Protein AF-A0A6A4IAY3-F1 (afdb_monomer)

Organism: NCBI:txid1447944

Structure (mmCIF, N/CA/C/O backbone):
data_AF-A0A6A4IAY3-F1
#
_entry.id   AF-A0A6A4IAY3-F1
#
loop_
_atom_site.group_PDB
_atom_site.id
_atom_site.type_symbol
_atom_site.label_atom_id
_atom_site.label_alt_id
_atom_site.label_comp_id
_ato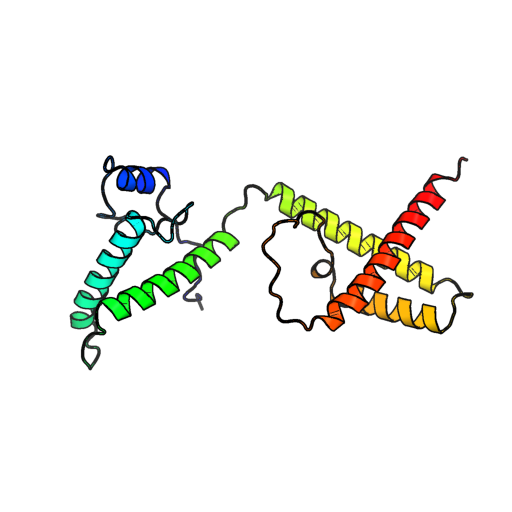m_site.label_asym_id
_atom_site.label_entity_id
_atom_site.label_seq_id
_atom_site.pdbx_PDB_ins_code
_atom_site.Cartn_x
_atom_site.Cartn_y
_atom_site.Cartn_z
_atom_site.occupancy
_atom_site.B_iso_or_equiv
_atom_site.auth_seq_id
_atom_site.auth_comp_id
_atom_site.auth_asym_id
_atom_site.auth_atom_id
_atom_site.pdbx_PDB_model_num
ATOM 1 N N . MET A 1 1 ? 1.701 -21.717 -3.486 1.00 31.17 1 MET A N 1
ATOM 2 C CA . MET A 1 1 ? 1.386 -20.863 -4.650 1.00 31.17 1 MET A CA 1
ATOM 3 C C . MET A 1 1 ? 1.881 -19.462 -4.350 1.00 31.17 1 MET A C 1
ATOM 5 O O . MET A 1 1 ? 1.270 -18.770 -3.547 1.00 31.17 1 MET A O 1
ATOM 9 N N . THR A 1 2 ? 3.022 -19.086 -4.917 1.00 35.78 2 THR A N 1
ATOM 10 C CA . THR A 1 2 ? 3.568 -17.725 -4.865 1.00 35.78 2 THR A CA 1
ATOM 11 C C . THR A 1 2 ? 2.609 -16.820 -5.629 1.00 35.78 2 THR A C 1
ATOM 13 O O . THR A 1 2 ? 2.339 -17.067 -6.805 1.00 35.78 2 THR A O 1
ATOM 16 N N . ARG A 1 3 ? 2.013 -15.823 -4.966 1.00 40.19 3 ARG A N 1
ATOM 17 C CA . ARG A 1 3 ? 1.210 -14.823 -5.679 1.00 40.19 3 ARG A CA 1
ATOM 18 C C . ARG A 1 3 ? 2.154 -14.101 -6.642 1.00 40.19 3 ARG A C 1
ATOM 20 O O . ARG A 1 3 ? 3.254 -13.739 -6.251 1.00 40.19 3 ARG A O 1
ATOM 27 N N . ILE A 1 4 ? 1.724 -13.868 -7.879 1.00 42.66 4 ILE A N 1
ATOM 28 C CA . ILE A 1 4 ? 2.486 -13.089 -8.879 1.00 42.66 4 ILE A CA 1
ATOM 29 C C . ILE A 1 4 ? 2.857 -11.687 -8.337 1.00 42.66 4 ILE A C 1
ATOM 31 O O . ILE A 1 4 ? 3.834 -11.091 -8.772 1.00 42.66 4 ILE A O 1
ATOM 35 N N . ASN A 1 5 ? 2.141 -11.224 -7.306 1.00 47.25 5 ASN A N 1
ATOM 36 C CA . ASN A 1 5 ? 2.351 -9.961 -6.599 1.00 47.25 5 ASN A CA 1
ATOM 37 C C . ASN A 1 5 ? 3.095 -10.105 -5.255 1.00 47.25 5 ASN A C 1
ATOM 39 O O . ASN A 1 5 ? 2.947 -9.252 -4.382 1.00 47.25 5 ASN A O 1
ATOM 43 N N . ASP A 1 6 ? 3.837 -11.191 -5.029 1.00 52.19 6 ASP A N 1
ATOM 44 C CA . ASP A 1 6 ? 4.597 -11.388 -3.791 1.00 52.19 6 ASP A CA 1
ATOM 45 C C . ASP A 1 6 ? 5.954 -10.665 -3.868 1.00 52.19 6 ASP A C 1
ATOM 47 O O . ASP A 1 6 ? 6.995 -11.238 -4.192 1.00 52.19 6 ASP A O 1
ATOM 51 N N . PHE A 1 7 ? 5.923 -9.352 -3.624 1.00 56.91 7 PHE A N 1
ATOM 52 C CA . PHE A 1 7 ? 7.085 -8.458 -3.708 1.00 56.91 7 PHE A CA 1
ATOM 53 C C . PHE A 1 7 ? 8.027 -8.532 -2.490 1.00 56.91 7 PHE A C 1
ATOM 55 O O . PHE A 1 7 ? 8.949 -7.725 -2.403 1.00 56.91 7 PHE A O 1
ATOM 62 N N . GLN A 1 8 ? 7.867 -9.503 -1.582 1.00 54.19 8 GLN A N 1
ATOM 63 C CA . GLN A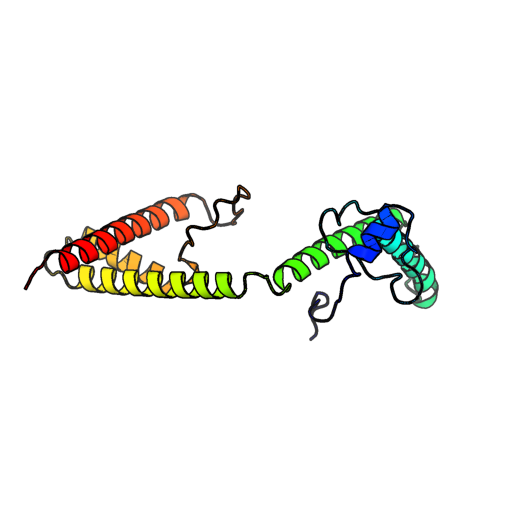 1 8 ? 8.664 -9.610 -0.344 1.00 54.19 8 GLN A CA 1
ATOM 64 C C . GLN A 1 8 ? 10.185 -9.689 -0.566 1.00 54.19 8 GLN A C 1
ATOM 66 O O . GLN A 1 8 ? 10.968 -9.341 0.314 1.00 54.19 8 GLN A O 1
ATOM 71 N N . LYS A 1 9 ? 10.625 -10.164 -1.738 1.00 62.75 9 LYS A N 1
ATOM 72 C CA . LYS A 1 9 ? 12.051 -10.277 -2.100 1.00 62.75 9 LYS A CA 1
ATOM 73 C C . LYS A 1 9 ? 12.521 -9.199 -3.074 1.00 62.75 9 LYS A C 1
ATOM 75 O O . LYS A 1 9 ? 13.689 -9.195 -3.455 1.00 62.75 9 LYS A O 1
ATOM 80 N N . TYR A 1 10 ? 11.624 -8.323 -3.519 1.00 69.81 10 TYR A N 1
ATOM 81 C CA . TYR A 1 10 ? 11.960 -7.301 -4.494 1.00 69.81 10 TYR A CA 1
ATOM 82 C C . TYR A 1 10 ? 12.652 -6.122 -3.806 1.00 69.81 10 TYR A C 1
ATOM 84 O O . TYR A 1 10 ? 12.056 -5.429 -2.979 1.00 69.81 10 TYR A O 1
ATOM 92 N N . VAL A 1 11 ? 13.911 -5.882 -4.172 1.00 75.94 11 VAL A N 1
ATOM 93 C CA . VAL A 1 11 ? 14.698 -4.745 -3.688 1.00 75.94 11 VAL A CA 1
ATOM 94 C C . VAL A 1 11 ? 14.712 -3.675 -4.785 1.00 75.94 11 VAL A C 1
ATOM 96 O O . VAL A 1 11 ? 15.259 -3.927 -5.859 1.00 75.94 11 VAL A O 1
ATOM 99 N N . PRO A 1 12 ? 14.091 -2.501 -4.562 1.00 83.31 12 PRO A N 1
ATOM 100 C CA . PRO A 1 12 ? 14.165 -1.390 -5.504 1.00 83.31 12 PRO A CA 1
ATOM 101 C C . PRO A 1 12 ? 15.589 -0.840 -5.578 1.00 83.31 12 PRO A C 1
ATOM 103 O O . PRO A 1 12 ? 16.363 -0.988 -4.631 1.00 83.31 12 PRO A O 1
ATOM 106 N N . VAL A 1 13 ? 15.901 -0.126 -6.659 1.00 86.44 13 VAL A N 1
ATOM 107 C CA . VAL A 1 13 ? 17.196 0.554 -6.772 1.00 86.44 13 VAL A CA 1
ATOM 108 C C . VAL A 1 13 ? 17.353 1.625 -5.684 1.00 86.44 13 VAL A C 1
ATOM 110 O O . VAL A 1 13 ? 16.378 2.255 -5.253 1.00 86.44 13 VAL A O 1
ATOM 113 N N . ASP A 1 14 ? 18.596 1.853 -5.262 1.00 84.5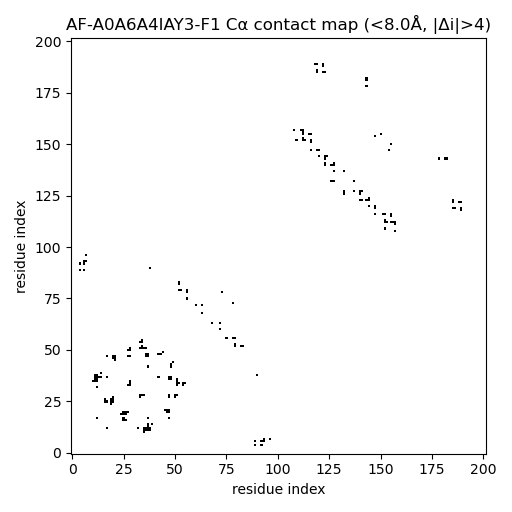6 14 ASP A N 1
ATOM 114 C CA . ASP A 1 14 ? 18.929 2.888 -4.290 1.00 84.56 14 ASP A CA 1
ATOM 115 C C . ASP A 1 14 ? 18.519 4.287 -4.787 1.00 84.56 14 ASP A C 1
ATOM 117 O O . ASP A 1 14 ? 18.667 4.643 -5.961 1.00 84.56 14 ASP A O 1
ATOM 121 N N . SER A 1 15 ? 18.002 5.105 -3.867 1.00 85.06 15 SER A N 1
ATOM 122 C CA . SER A 1 15 ? 17.516 6.449 -4.191 1.00 85.06 15 SER A CA 1
ATOM 123 C C . SER A 1 15 ? 18.631 7.392 -4.639 1.00 85.06 15 SER A C 1
ATOM 125 O O . SER A 1 15 ? 18.381 8.261 -5.471 1.00 85.06 15 SER A O 1
ATOM 127 N N . ALA A 1 16 ? 19.853 7.226 -4.131 1.00 85.06 16 ALA A N 1
ATOM 128 C CA . ALA A 1 16 ? 21.011 8.005 -4.548 1.00 85.06 16 ALA A CA 1
ATOM 129 C C . ALA A 1 16 ? 21.394 7.706 -6.002 1.00 85.06 16 ALA A C 1
ATOM 131 O O . ALA A 1 16 ? 21.704 8.633 -6.745 1.00 85.06 16 ALA A O 1
ATOM 132 N N . ILE A 1 17 ? 21.301 6.441 -6.427 1.00 85.31 17 ILE A N 1
ATOM 133 C CA . ILE A 1 17 ? 21.589 6.029 -7.809 1.00 85.31 17 ILE A CA 1
ATOM 134 C C . ILE A 1 17 ? 20.545 6.621 -8.758 1.00 85.31 17 ILE A C 1
ATOM 136 O O . ILE A 1 17 ? 20.900 7.303 -9.719 1.00 85.31 17 ILE A O 1
ATOM 140 N N . ALA A 1 18 ? 19.257 6.434 -8.448 1.00 86.88 18 ALA A N 1
ATOM 141 C CA . ALA A 1 18 ? 18.176 6.981 -9.265 1.00 86.88 18 ALA A CA 1
ATOM 142 C C . ALA A 1 18 ? 18.258 8.514 -9.374 1.00 86.88 18 ALA A C 1
ATOM 144 O O . ALA A 1 18 ? 18.054 9.069 -10.453 1.00 86.88 18 ALA A O 1
ATOM 145 N N . ARG A 1 19 ? 18.610 9.206 -8.279 1.00 86.75 19 ARG A N 1
ATOM 146 C CA . ARG A 1 19 ? 18.778 10.666 -8.276 1.00 86.75 19 ARG A CA 1
ATOM 147 C C . ARG A 1 19 ? 20.012 11.117 -9.056 1.00 86.75 19 ARG A C 1
ATOM 149 O O . ARG A 1 19 ? 19.935 12.102 -9.782 1.00 86.75 19 ARG A O 1
ATOM 156 N N . ALA A 1 20 ? 21.130 10.401 -8.947 1.00 87.00 20 ALA A N 1
ATOM 157 C CA . ALA A 1 20 ? 22.332 10.702 -9.718 1.00 87.00 20 ALA A CA 1
ATOM 158 C C . ALA A 1 20 ? 22.068 10.602 -11.228 1.00 87.00 20 ALA A C 1
ATOM 160 O O . ALA A 1 20 ? 22.529 11.457 -11.981 1.00 87.00 20 ALA A O 1
ATOM 161 N N . TYR A 1 21 ? 21.286 9.611 -11.664 1.00 90.88 21 TYR A N 1
ATOM 162 C CA . TYR A 1 21 ? 20.859 9.502 -13.059 1.00 90.88 21 TYR A CA 1
ATOM 163 C C . TYR A 1 21 ? 19.922 10.643 -13.483 1.00 90.88 21 TYR A C 1
ATOM 165 O O . TYR A 1 21 ? 20.102 11.225 -14.552 1.00 90.88 21 TYR A O 1
ATOM 173 N N . GLU A 1 22 ? 18.963 11.016 -12.630 1.00 88.69 22 GLU A N 1
ATOM 174 C CA . GLU A 1 22 ? 18.067 12.155 -12.875 1.00 88.69 22 GLU A CA 1
ATOM 175 C C . GLU A 1 22 ? 18.858 13.458 -13.109 1.00 88.69 22 GLU A C 1
ATOM 177 O O . GLU A 1 22 ? 18.552 14.216 -14.029 1.00 88.69 22 GLU A O 1
ATOM 182 N N . GLU A 1 23 ? 19.929 13.663 -12.331 1.00 88.81 23 GLU A N 1
ATOM 183 C CA . GLU A 1 23 ? 20.860 14.795 -12.422 1.00 88.81 23 GLU A CA 1
ATOM 184 C C . GLU A 1 23 ? 21.935 14.651 -13.526 1.00 88.81 23 GLU A C 1
ATOM 186 O O . GLU A 1 23 ? 22.812 15.508 -13.616 1.00 88.81 23 GLU A O 1
ATOM 191 N N . PHE A 1 24 ? 21.893 13.602 -14.362 1.00 87.38 24 PHE A N 1
ATOM 192 C CA . PHE A 1 24 ? 22.904 13.277 -15.391 1.00 87.38 24 PHE A CA 1
ATOM 193 C C . PHE A 1 24 ? 24.333 13.045 -14.858 1.00 87.38 24 PHE A C 1
ATOM 195 O O . PHE A 1 24 ? 25.312 13.176 -15.589 1.00 87.38 24 PHE A O 1
ATOM 202 N N . LYS A 1 25 ? 24.473 12.703 -13.577 1.00 84.94 25 LYS A N 1
ATOM 203 C CA . LYS A 1 25 ? 25.763 12.489 -12.896 1.00 84.94 25 LYS A CA 1
ATOM 204 C C . LYS A 1 25 ? 26.079 11.019 -12.632 1.00 84.94 25 LYS A C 1
ATOM 206 O O . LYS A 1 25 ? 27.171 10.709 -12.167 1.00 84.94 25 LYS A O 1
ATOM 211 N N . GLY A 1 26 ? 25.119 10.128 -12.866 1.00 81.88 26 GLY A N 1
ATOM 212 C CA . GLY A 1 26 ? 25.234 8.697 -12.603 1.00 81.88 26 GLY A CA 1
ATOM 213 C C . GLY A 1 26 ? 24.905 7.843 -13.827 1.00 81.88 26 GLY A C 1
ATOM 214 O O . GLY A 1 26 ? 24.295 8.342 -14.776 1.00 81.88 26 GLY A O 1
ATOM 215 N N . PRO A 1 27 ? 25.296 6.558 -13.805 1.00 84.19 27 PRO A N 1
ATOM 216 C CA . PRO A 1 27 ? 24.961 5.613 -14.863 1.00 84.19 27 PRO A CA 1
ATOM 217 C C . PRO A 1 27 ? 23.448 5.367 -14.923 1.00 84.19 27 PRO A C 1
ATOM 219 O O . PRO A 1 27 ? 22.745 5.511 -13.921 1.00 84.19 27 PRO A O 1
ATOM 222 N N . GLY A 1 28 ? 22.956 4.998 -16.105 1.00 87.75 28 GLY A N 1
ATOM 223 C CA . GLY A 1 28 ? 21.565 4.602 -16.303 1.00 87.75 28 GLY A CA 1
ATOM 224 C C . GLY A 1 28 ? 21.256 3.192 -15.796 1.00 87.75 28 GLY A C 1
ATOM 225 O O . GLY A 1 28 ? 22.137 2.496 -15.280 1.00 87.75 28 GLY A O 1
ATOM 226 N N . PRO A 1 29 ? 19.998 2.748 -15.934 1.00 87.25 29 PRO A N 1
ATOM 227 C CA . PRO A 1 29 ? 19.605 1.384 -15.611 1.00 87.25 29 PRO A CA 1
ATOM 228 C C . PRO A 1 29 ? 20.222 0.397 -16.611 1.00 87.25 29 PRO A C 1
ATOM 230 O O . PRO A 1 29 ? 19.616 0.032 -17.616 1.00 87.25 29 PRO A O 1
ATOM 233 N N . GLU A 1 30 ? 21.423 -0.081 -16.290 1.00 86.38 30 GLU A N 1
ATOM 234 C CA . GLU A 1 30 ? 22.205 -1.021 -17.097 1.00 86.38 30 GLU A CA 1
ATOM 235 C C . GLU A 1 30 ? 22.627 -2.266 -16.291 1.00 86.38 30 GLU A C 1
ATOM 237 O O . GLU A 1 30 ? 22.489 -2.337 -15.066 1.00 86.38 30 GLU A O 1
ATOM 242 N N . GLY A 1 31 ? 23.121 -3.300 -16.982 1.00 86.12 31 GLY A N 1
ATOM 243 C CA . GLY A 1 31 ? 23.678 -4.501 -16.350 1.00 86.12 31 GLY A CA 1
ATOM 244 C C . GLY A 1 31 ? 22.696 -5.223 -15.418 1.00 86.12 31 GLY A C 1
ATOM 245 O O . GLY A 1 31 ? 21.617 -5.634 -15.839 1.00 86.12 31 GLY A O 1
ATOM 246 N N . ALA A 1 32 ? 23.075 -5.401 -14.149 1.00 81.69 32 ALA A N 1
ATOM 247 C CA . ALA A 1 32 ? 22.268 -6.107 -13.146 1.00 81.69 32 ALA A CA 1
ATOM 248 C C . ALA A 1 32 ? 21.067 -5.292 -12.621 1.00 81.69 32 ALA A C 1
ATOM 250 O O . ALA A 1 32 ? 20.119 -5.869 -12.086 1.00 81.69 32 ALA A O 1
ATOM 251 N N . ILE A 1 33 ? 21.089 -3.964 -12.783 1.00 84.44 33 ILE A N 1
ATOM 252 C CA . ILE A 1 33 ? 20.052 -3.047 -12.278 1.00 84.44 33 ILE A CA 1
ATOM 253 C C . ILE A 1 33 ? 19.103 -2.555 -13.379 1.00 84.44 33 ILE A C 1
ATOM 255 O O . ILE A 1 33 ? 18.177 -1.798 -13.102 1.00 84.44 33 ILE A O 1
ATOM 259 N N . LYS A 1 34 ? 19.279 -3.032 -14.618 1.00 84.75 34 LYS A N 1
ATOM 260 C CA . LYS A 1 34 ? 18.528 -2.588 -15.806 1.00 84.75 34 LYS A CA 1
ATOM 261 C C . LYS A 1 34 ? 17.006 -2.717 -15.730 1.00 84.75 34 LYS A C 1
ATOM 263 O O . LYS A 1 34 ? 16.297 -1.994 -16.424 1.00 84.75 34 LYS A O 1
ATOM 268 N N . HIS A 1 35 ? 16.512 -3.641 -14.906 1.00 83.81 35 HIS A N 1
ATOM 269 C CA . HIS A 1 35 ? 15.083 -3.892 -14.694 1.00 83.81 35 HIS A CA 1
ATOM 270 C C . HIS A 1 35 ? 14.629 -3.543 -13.268 1.00 83.81 35 HIS A C 1
ATOM 272 O O . HIS A 1 35 ? 13.526 -3.901 -12.862 1.00 83.81 35 HIS A O 1
ATOM 278 N N . GLN A 1 36 ? 15.487 -2.887 -12.478 1.00 87.56 36 GLN A N 1
ATOM 279 C CA . GLN A 1 36 ? 15.166 -2.502 -11.109 1.00 87.56 36 GLN A CA 1
ATOM 280 C C . GLN A 1 36 ? 14.530 -1.116 -11.091 1.00 87.56 36 GLN A C 1
ATOM 282 O O . GLN A 1 36 ? 15.166 -0.103 -11.369 1.00 87.56 36 GLN A O 1
ATOM 287 N N . PHE A 1 37 ? 13.261 -1.068 -10.719 1.00 87.88 37 PHE A N 1
ATOM 288 C CA . PHE A 1 37 ? 12.518 0.161 -10.493 1.00 87.88 37 PHE A CA 1
ATOM 289 C C . PHE A 1 37 ? 12.960 0.913 -9.239 1.00 87.88 37 PHE A C 1
ATOM 291 O O . PHE A 1 37 ? 13.334 0.330 -8.219 1.00 87.88 37 PHE A O 1
ATOM 298 N N . PHE A 1 38 ? 12.820 2.230 -9.314 1.00 88.19 38 PHE A N 1
ATOM 299 C CA . PHE A 1 38 ? 12.925 3.172 -8.214 1.00 88.19 38 PHE A CA 1
ATOM 300 C C . PHE A 1 38 ? 11.544 3.414 -7.599 1.00 88.19 38 PHE A C 1
ATOM 302 O O . PHE A 1 38 ? 10.600 3.736 -8.314 1.00 88.19 38 PHE A O 1
ATOM 309 N N . PHE A 1 39 ? 11.421 3.319 -6.273 1.00 86.44 39 PHE A N 1
ATOM 310 C CA . PHE A 1 39 ? 10.148 3.511 -5.554 1.00 86.44 39 PHE A CA 1
ATOM 311 C C . PHE A 1 39 ? 10.149 4.680 -4.555 1.00 86.44 39 PHE A C 1
ATOM 313 O O . PHE A 1 39 ? 9.235 4.806 -3.733 1.00 86.44 39 PHE A O 1
ATOM 320 N N . GLY A 1 40 ? 11.159 5.552 -4.610 1.00 82.44 40 GLY A N 1
ATOM 321 C CA . GLY A 1 40 ? 11.233 6.747 -3.768 1.00 82.44 40 GLY A CA 1
ATOM 322 C C . GLY A 1 40 ? 10.247 7.853 -4.170 1.00 82.44 40 GLY A C 1
ATOM 323 O O . GLY A 1 40 ? 9.281 7.645 -4.907 1.00 82.44 40 GLY A O 1
ATOM 324 N N . GLN A 1 41 ? 10.464 9.059 -3.647 1.00 79.00 41 GLN A N 1
ATOM 325 C CA . GLN A 1 41 ? 9.615 10.208 -3.962 1.00 79.00 41 GLN A CA 1
ATOM 326 C C . GLN A 1 41 ? 9.733 10.576 -5.449 1.00 79.00 41 GLN A C 1
ATOM 328 O O . GLN A 1 41 ? 10.827 10.582 -6.003 1.00 79.00 41 GLN A O 1
ATOM 333 N N . GLY A 1 42 ? 8.600 10.860 -6.100 1.00 83.06 42 GLY A N 1
ATOM 334 C CA . GLY A 1 42 ? 8.568 11.195 -7.529 1.00 83.06 42 GLY A CA 1
ATOM 335 C C . GLY A 1 42 ? 8.722 10.001 -8.480 1.00 83.06 42 GLY A C 1
ATOM 336 O O . GLY A 1 42 ? 8.894 10.206 -9.679 1.00 83.06 42 GLY A O 1
ATOM 337 N N . TRP A 1 43 ? 8.630 8.761 -7.982 1.00 85.06 43 TRP A N 1
ATOM 338 C CA . TRP A 1 43 ? 8.850 7.547 -8.778 1.00 85.06 43 TRP A CA 1
ATOM 339 C C . TRP A 1 43 ? 8.023 7.464 -10.069 1.00 85.06 43 TRP A C 1
ATOM 341 O O . TRP A 1 43 ? 8.513 6.952 -11.071 1.00 85.06 43 TRP A O 1
ATOM 351 N N . SER A 1 44 ? 6.785 7.961 -10.079 1.00 81.12 44 SER A N 1
ATOM 352 C CA . SER A 1 44 ? 5.892 7.843 -11.239 1.00 81.12 44 SER A CA 1
ATOM 353 C C . SER A 1 44 ? 6.388 8.620 -12.460 1.00 81.12 44 SER A C 1
ATOM 355 O O . SER A 1 44 ? 6.073 8.257 -13.590 1.00 81.12 44 SER A O 1
ATOM 357 N N . ASN A 1 45 ? 7.179 9.670 -12.236 1.00 83.94 45 ASN A N 1
ATOM 358 C CA . ASN A 1 45 ? 7.689 10.555 -13.278 1.00 83.94 45 ASN A CA 1
ATOM 359 C C . ASN A 1 45 ? 9.215 10.537 -13.397 1.00 83.94 45 ASN A C 1
ATOM 361 O O . ASN A 1 45 ? 9.745 11.312 -14.191 1.00 83.94 45 ASN A O 1
ATOM 365 N N . SER A 1 46 ? 9.914 9.673 -12.653 1.00 88.50 46 SER A N 1
ATOM 366 C CA . SER A 1 46 ? 11.375 9.635 -12.700 1.00 88.50 46 SER A CA 1
ATOM 367 C C . SER A 1 46 ? 11.873 9.185 -14.071 1.00 88.50 46 SER A C 1
ATOM 369 O O . SER A 1 46 ? 11.306 8.282 -14.700 1.00 88.50 46 SER A O 1
ATOM 371 N N . ARG A 1 47 ? 12.969 9.789 -14.533 1.00 89.94 47 ARG A N 1
ATOM 372 C CA . ARG A 1 47 ? 13.640 9.369 -15.768 1.00 89.94 47 ARG A CA 1
ATOM 373 C C . ARG A 1 47 ? 14.154 7.944 -15.648 1.00 89.94 47 ARG A C 1
ATOM 375 O O . ARG A 1 47 ? 14.025 7.186 -16.601 1.00 89.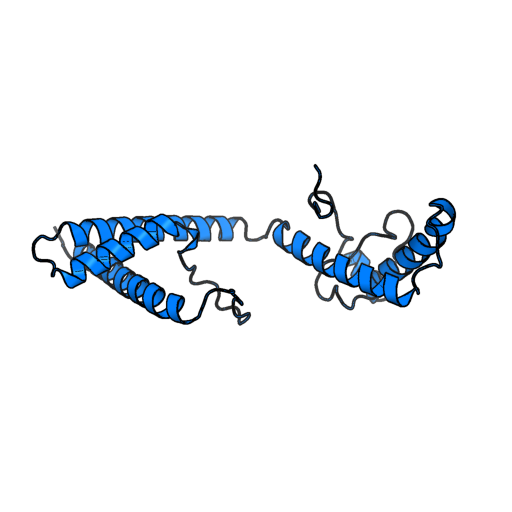94 47 ARG A O 1
ATOM 382 N N . TRP A 1 48 ? 14.614 7.556 -14.456 1.00 91.94 48 TRP A N 1
ATOM 383 C CA . TRP A 1 48 ? 15.014 6.180 -14.159 1.00 91.94 48 TRP A CA 1
ATOM 384 C C . TRP A 1 48 ? 13.921 5.165 -14.517 1.00 91.94 48 TRP A C 1
ATOM 386 O O . TRP A 1 48 ? 14.157 4.238 -15.284 1.00 91.94 48 TRP A O 1
ATOM 396 N N . ASN A 1 49 ? 12.700 5.348 -14.004 1.00 89.69 49 ASN A N 1
ATOM 397 C CA . ASN A 1 49 ? 11.628 4.377 -14.225 1.00 89.69 49 ASN A CA 1
ATOM 398 C C . ASN A 1 49 ? 11.135 4.373 -15.668 1.00 89.69 49 ASN A C 1
ATOM 400 O O . ASN A 1 49 ? 10.744 3.321 -16.164 1.00 89.69 49 ASN A O 1
ATOM 404 N N . ARG A 1 50 ? 11.164 5.520 -16.352 1.00 89.94 50 ARG A N 1
ATOM 405 C CA . ARG A 1 50 ? 10.843 5.583 -17.784 1.00 89.94 50 ARG A CA 1
ATOM 406 C C . ARG A 1 50 ? 11.813 4.739 -18.605 1.00 89.94 50 ARG A C 1
ATOM 408 O O . ARG A 1 50 ? 11.367 3.984 -19.463 1.00 89.94 50 ARG A O 1
ATOM 415 N N . GLU A 1 51 ? 13.099 4.820 -18.287 1.00 90.94 51 GLU A N 1
ATOM 416 C CA . GLU A 1 51 ? 14.133 4.044 -18.965 1.00 90.94 51 GLU A CA 1
ATOM 417 C C . GLU A 1 51 ? 14.021 2.544 -18.646 1.00 90.94 51 GLU A C 1
ATOM 419 O O . GLU A 1 51 ? 14.049 1.713 -19.549 1.00 90.94 51 GLU A O 1
ATOM 424 N N . VAL A 1 52 ? 13.756 2.181 -17.385 1.00 89.06 52 VAL A N 1
ATOM 425 C CA . VAL A 1 52 ? 13.481 0.782 -17.002 1.00 89.06 52 VAL A CA 1
ATOM 426 C C . VAL A 1 52 ? 12.268 0.216 -17.754 1.00 89.06 52 VAL A C 1
ATOM 428 O O . VAL A 1 52 ? 12.309 -0.923 -18.219 1.00 89.06 52 VAL A O 1
ATOM 431 N N . VAL A 1 53 ? 11.190 0.995 -17.908 1.00 87.44 53 VAL A N 1
ATOM 432 C CA . VAL A 1 53 ? 10.026 0.575 -18.706 1.00 87.44 53 VAL A CA 1
ATOM 433 C C . VAL A 1 53 ? 10.411 0.384 -20.173 1.00 87.44 53 VAL A C 1
ATOM 435 O O . VAL A 1 53 ? 9.991 -0.605 -20.767 1.00 87.44 53 VAL A O 1
ATOM 438 N N . SER A 1 54 ? 11.224 1.276 -20.746 1.00 89.00 54 SER A N 1
ATOM 439 C CA . SER A 1 54 ? 11.728 1.140 -22.120 1.00 89.00 54 SER A CA 1
ATOM 440 C C . SER A 1 54 ? 12.498 -0.172 -22.310 1.00 89.00 54 SER A C 1
ATOM 442 O O . SER A 1 54 ? 12.178 -0.957 -23.203 1.00 89.00 54 SER A O 1
ATOM 444 N N . ASN A 1 55 ? 13.425 -0.478 -21.396 1.00 88.62 55 ASN A N 1
ATOM 445 C CA . ASN A 1 55 ? 14.193 -1.726 -21.403 1.00 88.62 55 ASN A CA 1
ATOM 446 C C . ASN A 1 55 ? 13.293 -2.970 -21.361 1.00 88.62 55 ASN A C 1
ATOM 448 O O . ASN A 1 55 ? 13.526 -3.938 -22.086 1.00 88.62 55 ASN A O 1
ATOM 452 N N . LEU A 1 56 ? 12.248 -2.944 -20.527 1.00 86.56 56 LEU A N 1
ATOM 453 C CA . LEU A 1 56 ? 11.294 -4.047 -20.411 1.00 86.56 56 LEU A CA 1
ATOM 454 C C . LEU A 1 56 ? 10.423 -4.203 -21.659 1.00 86.56 56 LEU A C 1
ATOM 456 O O . LEU A 1 56 ? 10.146 -5.332 -22.051 1.00 86.56 56 LEU A O 1
ATOM 460 N N . VAL A 1 57 ? 10.010 -3.107 -22.302 1.00 85.75 57 VAL A N 1
ATOM 461 C CA . VAL A 1 57 ? 9.276 -3.167 -23.577 1.00 85.75 57 VAL A CA 1
ATOM 462 C C . VAL A 1 57 ? 10.126 -3.863 -24.638 1.00 85.75 57 VAL A C 1
ATOM 464 O O . VAL A 1 57 ? 9.644 -4.806 -25.264 1.00 85.75 57 VAL A O 1
ATOM 467 N N . THR A 1 58 ? 11.392 -3.463 -24.789 1.00 86.62 58 THR A N 1
ATOM 468 C CA . THR A 1 58 ? 12.334 -4.112 -25.714 1.00 86.62 58 THR A CA 1
ATOM 469 C C . THR A 1 58 ? 12.469 -5.599 -25.400 1.00 86.62 58 THR A C 1
ATOM 471 O O . THR A 1 58 ? 12.310 -6.435 -26.284 1.00 86.62 58 THR A O 1
ATOM 474 N N . GLN A 1 59 ? 12.644 -5.951 -24.122 1.00 84.75 59 GLN A N 1
ATOM 475 C CA . GLN A 1 59 ? 12.743 -7.349 -23.711 1.00 84.75 59 GLN A CA 1
ATOM 476 C C . GLN A 1 59 ? 11.478 -8.158 -24.040 1.00 84.75 59 GLN A C 1
ATOM 478 O O . GLN A 1 59 ? 11.594 -9.299 -24.479 1.00 84.75 59 GLN A O 1
ATOM 483 N N . VAL A 1 60 ? 10.281 -7.606 -23.821 1.00 82.88 60 VAL A N 1
ATOM 484 C CA . VAL A 1 60 ? 9.012 -8.288 -24.133 1.00 82.88 60 VAL A CA 1
ATOM 485 C C . VAL A 1 60 ? 8.895 -8.557 -25.633 1.00 82.88 60 VAL A C 1
ATOM 487 O O . VAL A 1 60 ? 8.513 -9.662 -26.022 1.00 82.88 60 VAL A O 1
ATOM 490 N N . ILE A 1 61 ? 9.262 -7.578 -26.464 1.00 82.00 61 ILE A N 1
ATOM 491 C CA . ILE A 1 61 ? 9.261 -7.711 -27.925 1.00 82.00 61 ILE A CA 1
ATOM 492 C C . ILE A 1 61 ? 10.257 -8.798 -28.359 1.00 82.00 61 ILE A C 1
ATOM 494 O O . ILE A 1 61 ? 9.877 -9.726 -29.074 1.00 82.00 61 ILE A O 1
ATOM 498 N N . ASP A 1 62 ? 11.495 -8.752 -27.861 1.00 82.56 62 ASP A N 1
ATOM 499 C CA . ASP A 1 62 ? 12.542 -9.728 -28.195 1.00 82.56 62 ASP A CA 1
ATOM 500 C C . ASP A 1 62 ? 12.167 -11.154 -27.755 1.00 82.56 62 ASP A C 1
ATOM 502 O O . ASP A 1 62 ? 12.411 -12.144 -28.452 1.00 82.56 62 ASP A O 1
ATOM 506 N N . GLN A 1 63 ? 11.536 -11.282 -26.586 1.00 79.38 63 GLN A N 1
ATOM 507 C CA . GLN A 1 63 ? 11.133 -12.570 -26.030 1.00 79.38 63 GLN A CA 1
ATOM 508 C C . GLN A 1 63 ? 9.917 -13.175 -26.731 1.00 79.38 63 GLN A C 1
ATOM 510 O O . GLN A 1 63 ? 9.796 -14.402 -26.761 1.00 79.38 63 GLN A O 1
ATOM 515 N N . GLN A 1 64 ? 9.039 -12.375 -27.339 1.00 70.94 64 GLN A N 1
ATOM 516 C CA . GLN A 1 64 ? 7.889 -12.903 -28.076 1.00 70.94 64 GLN A CA 1
ATOM 517 C C . GLN A 1 64 ? 8.321 -13.865 -29.192 1.00 70.94 64 GLN A C 1
ATOM 519 O O . GLN A 1 64 ? 7.722 -14.933 -29.347 1.00 70.94 64 GLN A O 1
ATOM 524 N N . ALA A 1 65 ? 9.403 -13.535 -29.907 1.00 67.25 65 ALA A N 1
ATOM 525 C CA . ALA A 1 65 ? 9.976 -14.397 -30.941 1.00 67.25 65 ALA A CA 1
ATOM 526 C C . ALA A 1 65 ? 10.416 -15.766 -30.386 1.00 67.25 65 ALA A C 1
ATOM 528 O O . ALA A 1 65 ? 10.374 -16.777 -31.086 1.00 67.25 65 ALA A O 1
ATOM 529 N N . THR A 1 66 ? 10.788 -15.812 -29.104 1.00 71.19 66 THR A N 1
ATOM 530 C CA . THR A 1 66 ? 11.233 -17.028 -28.413 1.00 71.19 66 THR A CA 1
ATOM 531 C C . THR A 1 66 ? 10.057 -17.865 -27.899 1.00 71.19 66 THR A C 1
ATOM 533 O O . THR A 1 66 ? 10.095 -19.093 -27.973 1.00 71.19 66 THR A O 1
ATOM 536 N N . PHE A 1 67 ? 8.987 -17.230 -27.409 1.00 64.81 67 PHE A N 1
ATOM 537 C CA . PHE A 1 67 ? 7.864 -17.920 -26.757 1.00 64.81 67 PHE A CA 1
ATOM 538 C C . PHE A 1 67 ? 6.794 -18.477 -27.712 1.00 64.81 67 PHE A C 1
ATOM 540 O O . PHE A 1 67 ? 5.821 -19.062 -27.241 1.00 64.81 67 PHE A O 1
ATOM 547 N N . ARG A 1 68 ? 6.973 -18.349 -29.039 1.00 64.06 68 ARG A N 1
ATOM 548 C CA . ARG A 1 68 ? 6.042 -18.852 -30.076 1.00 64.06 68 ARG A CA 1
ATOM 549 C C . ARG A 1 68 ? 4.574 -18.503 -29.791 1.00 64.06 68 ARG A C 1
ATOM 551 O O . ARG A 1 68 ? 3.683 -19.319 -30.021 1.00 64.06 68 ARG A O 1
ATOM 558 N N . ILE A 1 69 ? 4.320 -17.305 -29.268 1.00 66.56 69 ILE A N 1
ATOM 559 C CA . ILE A 1 69 ? 2.956 -16.842 -29.006 1.00 66.56 69 ILE A CA 1
ATOM 560 C C . ILE A 1 69 ? 2.314 -16.533 -30.367 1.00 66.56 69 ILE A C 1
ATOM 562 O O . ILE A 1 69 ? 2.847 -15.689 -31.088 1.00 66.56 69 ILE A O 1
ATOM 566 N N . PRO A 1 70 ? 1.224 -17.218 -30.756 1.00 65.75 70 PRO A N 1
ATOM 567 C CA . PRO A 1 70 ? 0.571 -16.966 -32.033 1.00 65.75 70 PRO A CA 1
ATOM 568 C C . PRO A 1 70 ? -0.099 -15.586 -32.037 1.00 65.75 70 PRO A C 1
ATOM 570 O O . PRO A 1 70 ? -0.811 -15.238 -31.096 1.00 65.75 70 PRO A O 1
ATOM 573 N N . GLY A 1 71 ? 0.101 -14.836 -33.122 1.00 72.44 71 GLY A N 1
ATOM 574 C CA . GLY A 1 71 ? -0.444 -13.490 -33.320 1.00 72.44 71 GLY A CA 1
ATOM 575 C C . GLY A 1 71 ? 0.621 -12.392 -33.310 1.00 72.44 71 GLY A C 1
ATOM 576 O O . GLY A 1 71 ? 1.775 -12.621 -32.944 1.00 72.44 71 GLY A O 1
ATOM 577 N N . ASP A 1 72 ? 0.219 -11.196 -33.734 1.00 74.88 72 ASP A N 1
ATOM 578 C CA . ASP A 1 72 ? 1.096 -10.025 -33.771 1.00 74.88 72 ASP A CA 1
ATOM 579 C C . ASP A 1 72 ? 1.499 -9.580 -32.358 1.00 74.88 72 ASP A C 1
ATOM 581 O O . ASP A 1 72 ? 0.769 -9.781 -31.382 1.00 74.88 72 ASP A O 1
ATOM 585 N N . CYS A 1 73 ? 2.679 -8.962 -32.237 1.00 73.94 73 CYS A N 1
ATOM 586 C CA . CYS A 1 73 ? 3.079 -8.308 -30.991 1.00 73.94 73 CYS A CA 1
ATOM 587 C C . CYS A 1 73 ? 2.058 -7.246 -30.598 1.00 73.94 73 CYS A C 1
ATOM 589 O O . CYS A 1 73 ? 1.563 -6.499 -31.446 1.00 73.94 73 CYS A O 1
ATOM 591 N N . LEU A 1 74 ? 1.809 -7.117 -29.296 1.00 80.94 74 LEU A N 1
ATOM 592 C CA . LEU A 1 74 ? 1.124 -5.938 -28.793 1.00 80.94 74 LEU A CA 1
ATOM 593 C C . LEU A 1 74 ? 1.930 -4.686 -29.181 1.00 80.94 74 LEU A C 1
ATOM 595 O O . LEU A 1 74 ? 3.158 -4.693 -29.072 1.00 80.94 74 LEU A O 1
ATOM 599 N N . PRO A 1 75 ? 1.271 -3.586 -29.584 1.00 85.88 75 PRO A N 1
ATOM 600 C CA . PRO A 1 75 ? 1.965 -2.330 -29.818 1.00 85.88 75 PRO A CA 1
ATOM 601 C C . PRO A 1 75 ? 2.769 -1.915 -28.580 1.00 85.88 75 PRO A C 1
ATOM 603 O O . PRO A 1 75 ? 2.298 -2.060 -27.448 1.00 85.88 75 PRO A O 1
ATOM 606 N N . SER A 1 76 ? 3.958 -1.351 -28.787 1.00 83.00 76 SER A N 1
ATOM 607 C CA . SER A 1 76 ? 4.870 -0.953 -27.704 1.00 83.00 76 SER A CA 1
ATOM 608 C C . SER A 1 76 ? 4.206 -0.047 -26.660 1.00 83.00 76 SER A C 1
ATOM 610 O O . SER A 1 76 ? 4.439 -0.208 -25.462 1.00 83.00 76 SER A O 1
ATOM 612 N N . GLU A 1 77 ? 3.312 0.850 -27.084 1.00 85.25 77 GLU A N 1
ATOM 613 C CA . GLU A 1 77 ? 2.575 1.730 -26.172 1.00 85.25 77 GLU A CA 1
ATOM 614 C C . GLU A 1 77 ? 1.579 0.961 -25.287 1.00 85.25 77 GLU A C 1
ATOM 616 O O . GLU A 1 77 ? 1.413 1.290 -24.115 1.00 85.25 77 GLU A O 1
ATOM 621 N N . VAL A 1 78 ? 0.970 -0.115 -25.798 1.00 82.00 78 VAL A N 1
ATOM 622 C CA . VAL A 1 78 ? 0.080 -0.984 -25.009 1.00 82.00 78 VAL A CA 1
ATOM 623 C C . VAL A 1 78 ? 0.885 -1.735 -23.951 1.00 82.00 78 VAL A C 1
ATOM 625 O O . VAL A 1 78 ? 0.511 -1.732 -22.779 1.00 82.00 78 VAL A O 1
ATOM 628 N N . ILE A 1 79 ? 2.031 -2.307 -24.336 1.00 81.75 79 ILE A N 1
ATOM 629 C CA . ILE A 1 79 ? 2.945 -2.996 -23.408 1.00 81.75 79 ILE A CA 1
ATOM 630 C C . ILE A 1 79 ? 3.383 -2.036 -22.296 1.00 81.75 79 ILE A C 1
ATOM 632 O O . ILE A 1 79 ? 3.330 -2.371 -21.113 1.00 81.75 79 ILE A O 1
ATOM 636 N N . LYS A 1 80 ? 3.758 -0.811 -22.665 1.00 83.19 80 LYS A N 1
ATOM 637 C CA . LYS A 1 80 ? 4.167 0.245 -21.738 1.00 83.19 80 LYS A CA 1
ATOM 638 C C . LYS A 1 80 ? 3.060 0.623 -20.753 1.00 83.19 80 LYS A C 1
ATOM 640 O O . LYS A 1 80 ? 3.344 0.737 -19.562 1.00 83.19 80 LYS A O 1
ATOM 645 N N . ILE A 1 81 ? 1.813 0.777 -21.205 1.00 82.19 81 ILE A N 1
ATOM 646 C CA . ILE A 1 81 ? 0.664 1.044 -20.321 1.00 82.19 81 ILE A CA 1
ATOM 647 C C . ILE A 1 81 ? 0.469 -0.111 -19.332 1.00 82.19 81 ILE A C 1
ATOM 649 O O . ILE A 1 81 ? 0.331 0.127 -18.131 1.00 82.19 81 ILE A O 1
ATOM 653 N N . CYS A 1 82 ? 0.518 -1.359 -19.808 1.00 80.25 82 CYS A N 1
ATOM 654 C CA . CYS A 1 82 ? 0.411 -2.534 -18.946 1.00 80.25 82 CYS A CA 1
ATOM 655 C C . CYS A 1 82 ? 1.526 -2.562 -17.891 1.00 80.25 82 CYS A C 1
ATOM 657 O O . CYS A 1 82 ? 1.242 -2.746 -16.706 1.00 80.25 82 CYS A O 1
ATOM 659 N N . LEU A 1 83 ? 2.778 -2.324 -18.292 1.00 81.81 83 LEU A N 1
ATOM 660 C CA . LEU A 1 83 ? 3.923 -2.271 -17.381 1.00 81.81 83 LEU A CA 1
ATOM 661 C C . LEU A 1 83 ? 3.793 -1.140 -16.356 1.00 81.81 83 LEU A C 1
ATOM 663 O O . LEU A 1 83 ? 4.105 -1.341 -15.186 1.00 81.81 83 LEU A O 1
ATOM 667 N N . GLN A 1 84 ? 3.297 0.032 -16.758 1.00 82.00 84 GLN A N 1
ATOM 668 C CA . GLN A 1 84 ? 3.049 1.145 -15.840 1.00 82.00 84 GLN A CA 1
ATOM 669 C C . GLN A 1 84 ? 1.968 0.826 -14.804 1.00 82.00 84 GLN A C 1
ATOM 671 O O . GLN A 1 84 ? 2.091 1.243 -13.651 1.00 82.00 84 GLN A O 1
ATOM 676 N N . ASP A 1 85 ? 0.917 0.098 -15.181 1.00 80.31 85 ASP A N 1
ATOM 677 C CA . ASP A 1 85 ? -0.100 -0.337 -14.224 1.00 80.31 85 ASP A CA 1
ATOM 678 C C . ASP A 1 85 ? 0.471 -1.346 -13.219 1.00 80.31 85 ASP A C 1
ATOM 680 O O . ASP A 1 85 ? 0.345 -1.164 -12.007 1.00 80.31 85 ASP A O 1
ATOM 684 N N . HIS A 1 86 ? 1.224 -2.336 -13.704 1.00 76.25 86 HIS A N 1
ATOM 685 C CA . HIS A 1 86 ? 1.922 -3.294 -12.842 1.00 76.25 86 HIS A CA 1
ATOM 686 C C . HIS A 1 86 ? 2.917 -2.595 -11.914 1.00 76.25 86 HIS A C 1
ATOM 688 O O . HIS A 1 86 ? 3.033 -2.952 -10.744 1.00 76.25 86 HIS A O 1
ATOM 694 N N . LEU A 1 87 ? 3.587 -1.550 -12.399 1.00 81.31 87 LEU A N 1
ATOM 695 C CA . LEU A 1 87 ? 4.492 -0.740 -11.598 1.00 81.31 87 LEU A CA 1
ATOM 696 C C . LEU A 1 87 ? 3.766 -0.011 -10.459 1.00 81.31 87 LEU A C 1
ATOM 698 O O . LEU A 1 87 ? 4.273 0.027 -9.338 1.00 81.31 87 LEU A O 1
ATOM 702 N N . LYS A 1 88 ? 2.567 0.532 -10.712 1.00 81.38 88 LYS A N 1
ATOM 703 C CA . LYS A 1 88 ? 1.716 1.128 -9.665 1.00 81.38 88 LYS A CA 1
ATOM 704 C C . LYS A 1 88 ? 1.319 0.094 -8.620 1.00 81.38 88 LYS A C 1
ATOM 706 O O . LYS A 1 88 ? 1.410 0.378 -7.426 1.00 81.38 88 LYS A O 1
ATOM 711 N N . GLN A 1 89 ? 0.920 -1.099 -9.055 1.00 75.25 89 GLN A N 1
ATOM 712 C CA . GLN A 1 89 ? 0.573 -2.193 -8.148 1.00 75.25 89 GLN A CA 1
ATOM 713 C C . GLN A 1 89 ? 1.785 -2.627 -7.305 1.00 75.25 89 GLN A C 1
ATOM 715 O O . GLN A 1 89 ? 1.671 -2.773 -6.086 1.00 75.25 89 GLN A O 1
ATOM 720 N N . ALA A 1 90 ? 2.961 -2.751 -7.927 1.00 73.62 90 ALA A N 1
ATOM 721 C CA . ALA A 1 90 ? 4.217 -3.085 -7.262 1.00 73.62 90 ALA A CA 1
ATOM 722 C C . ALA A 1 90 ? 4.626 -2.024 -6.233 1.00 73.62 90 ALA A C 1
ATOM 724 O O . ALA A 1 90 ? 4.972 -2.361 -5.101 1.00 73.62 90 ALA A O 1
ATOM 725 N N . HIS A 1 91 ? 4.530 -0.738 -6.588 1.00 79.31 91 HIS A N 1
ATOM 726 C CA . HIS A 1 91 ? 4.817 0.368 -5.673 1.00 79.31 91 HIS A CA 1
ATOM 727 C C . HIS A 1 91 ? 3.881 0.357 -4.464 1.00 79.31 91 HIS A C 1
ATOM 729 O O . HIS A 1 91 ? 4.347 0.450 -3.327 1.00 79.31 91 HIS A O 1
ATOM 735 N N . ALA A 1 92 ? 2.576 0.183 -4.693 1.00 76.00 92 ALA A N 1
ATOM 736 C CA . ALA A 1 92 ? 1.588 0.092 -3.625 1.00 76.00 92 ALA A CA 1
ATOM 737 C C . ALA A 1 92 ? 1.883 -1.088 -2.685 1.00 76.00 92 ALA A C 1
ATOM 739 O O . ALA A 1 92 ? 1.876 -0.918 -1.465 1.00 76.00 92 ALA A O 1
ATOM 740 N N . SER A 1 93 ? 2.216 -2.259 -3.239 1.00 71.06 93 SER A N 1
ATOM 741 C CA . SER A 1 93 ? 2.613 -3.432 -2.454 1.00 71.06 93 SER A CA 1
ATOM 742 C C . SER A 1 93 ? 3.886 -3.174 -1.645 1.00 71.06 93 SER A C 1
ATOM 744 O O . SER A 1 93 ? 3.948 -3.487 -0.458 1.00 71.06 93 SER A O 1
ATOM 746 N N . TRP A 1 94 ? 4.892 -2.549 -2.254 1.00 72.69 94 TRP A N 1
ATOM 747 C CA . TRP A 1 94 ? 6.148 -2.226 -1.584 1.00 72.69 94 TRP A CA 1
ATOM 748 C C . TRP A 1 94 ? 5.978 -1.195 -0.461 1.00 72.69 94 TRP A C 1
ATOM 750 O O . TRP A 1 94 ? 6.606 -1.313 0.586 1.00 72.69 94 TRP A O 1
ATOM 760 N N . GLN A 1 95 ? 5.100 -0.201 -0.619 1.00 69.94 95 GLN A N 1
ATOM 761 C CA . GLN A 1 95 ? 4.780 0.759 0.448 1.00 69.94 95 GLN A CA 1
ATOM 762 C C . GLN A 1 95 ? 4.097 0.104 1.658 1.00 69.94 95 GLN A C 1
ATOM 764 O O . GLN A 1 95 ? 4.238 0.584 2.788 1.00 69.94 95 GLN A O 1
ATOM 769 N N . LEU A 1 96 ? 3.348 -0.980 1.438 1.00 64.88 96 LEU A N 1
ATOM 770 C CA . LEU A 1 96 ? 2.736 -1.753 2.518 1.00 64.88 96 LEU A CA 1
ATOM 771 C C . LEU A 1 96 ? 3.779 -2.568 3.294 1.00 64.88 96 LEU A C 1
ATOM 773 O O . LEU A 1 96 ? 3.689 -2.620 4.524 1.00 64.88 96 LEU A O 1
ATOM 777 N N . ASP A 1 97 ? 4.756 -3.139 2.584 1.00 59.81 97 ASP A N 1
ATOM 778 C CA . ASP A 1 97 ? 5.765 -4.062 3.126 1.00 59.81 97 ASP A CA 1
ATOM 779 C C . ASP A 1 97 ? 7.055 -3.378 3.607 1.00 59.81 97 ASP A C 1
ATOM 781 O O . ASP A 1 97 ? 7.826 -3.942 4.382 1.00 59.81 97 ASP A O 1
ATOM 785 N N . LYS A 1 98 ? 7.282 -2.119 3.212 1.00 55.78 98 LYS A N 1
ATOM 786 C CA . LYS A 1 98 ? 8.379 -1.299 3.727 1.00 55.78 98 LYS A CA 1
ATOM 787 C C . LYS A 1 98 ? 8.365 -1.363 5.261 1.00 55.78 98 LYS A C 1
ATOM 789 O O . LYS A 1 98 ? 7.329 -1.027 5.859 1.00 55.78 98 LYS A O 1
ATOM 794 N N . PRO A 1 99 ? 9.485 -1.719 5.925 1.00 46.31 99 PRO A N 1
ATOM 795 C CA . PRO A 1 99 ? 9.619 -1.550 7.361 1.00 46.31 99 PRO A CA 1
ATOM 796 C C . PRO A 1 99 ? 9.427 -0.064 7.630 1.00 46.31 99 PRO A C 1
ATOM 798 O O . PRO A 1 99 ? 10.310 0.756 7.377 1.00 46.31 99 PRO A O 1
ATOM 801 N N . ARG A 1 100 ? 8.214 0.329 8.027 1.00 43.44 100 ARG A N 1
ATOM 802 C CA . ARG A 1 100 ? 7.961 1.728 8.342 1.00 43.44 100 ARG A CA 1
ATOM 803 C C . ARG A 1 100 ? 8.929 2.058 9.469 1.00 43.44 100 ARG A C 1
ATOM 805 O O . ARG A 1 100 ? 8.937 1.362 10.481 1.00 43.44 100 ARG A O 1
ATOM 812 N N . VAL A 1 101 ? 9.679 3.147 9.326 1.00 45.16 101 VAL A N 1
ATOM 813 C CA . VAL A 1 101 ? 10.470 3.763 10.412 1.00 45.16 101 VAL A CA 1
ATOM 814 C C . VAL A 1 101 ? 9.600 3.973 11.673 1.00 45.16 101 VAL A C 1
ATOM 816 O O . VAL A 1 101 ? 10.074 3.990 12.802 1.00 45.16 101 VAL A O 1
ATOM 819 N N . HIS A 1 102 ? 8.282 3.970 11.486 1.00 43.16 102 HIS A N 1
ATOM 820 C CA . HIS A 1 102 ? 7.225 3.896 12.482 1.00 43.16 102 HIS A CA 1
ATOM 821 C C . HIS A 1 102 ? 6.916 2.486 13.024 1.00 43.16 102 HIS A C 1
ATOM 823 O O . HIS A 1 102 ? 5.777 2.244 13.404 1.00 43.16 102 HIS A O 1
ATOM 829 N N . ALA A 1 103 ? 7.834 1.518 13.073 1.00 46.12 103 ALA A N 1
ATOM 830 C CA . ALA A 1 103 ? 7.555 0.239 13.748 1.00 46.12 103 ALA A CA 1
ATOM 831 C C . ALA A 1 103 ? 7.203 0.477 15.232 1.00 46.12 103 ALA A C 1
ATOM 833 O O . ALA A 1 103 ? 6.233 -0.075 15.746 1.00 46.12 103 ALA A O 1
ATOM 834 N N . SER A 1 104 ? 7.907 1.420 15.868 1.00 46.53 104 SER A N 1
ATOM 835 C CA . SER A 1 104 ? 7.587 1.972 17.193 1.00 46.53 104 SER A CA 1
ATOM 836 C C . SER A 1 104 ? 6.189 2.602 17.242 1.00 46.53 104 SER A C 1
ATOM 838 O O . SER A 1 104 ? 5.429 2.352 18.174 1.00 46.53 104 SER A O 1
ATOM 840 N N . GLU A 1 105 ? 5.800 3.372 16.226 1.00 46.81 105 GLU A N 1
ATOM 841 C CA . GLU A 1 105 ? 4.508 4.062 16.213 1.00 46.81 105 GLU A CA 1
ATOM 842 C C . GLU A 1 105 ? 3.347 3.135 15.851 1.00 46.81 105 GLU A C 1
ATOM 844 O O . GLU A 1 105 ? 2.296 3.245 16.456 1.00 46.81 105 GLU A O 1
ATOM 849 N N . LYS A 1 106 ? 3.533 2.154 14.960 1.00 49.41 106 LYS A N 1
ATOM 850 C CA . LYS A 1 106 ? 2.580 1.065 14.697 1.00 49.41 106 LYS A CA 1
ATOM 851 C C . LYS A 1 106 ? 2.369 0.219 15.950 1.00 49.41 106 LYS A C 1
ATOM 853 O O . LYS A 1 106 ? 1.228 -0.094 16.269 1.00 49.41 106 LYS A O 1
ATOM 858 N N . LEU A 1 107 ? 3.434 -0.109 16.688 1.00 56.38 107 LEU A N 1
ATOM 859 C CA . LEU A 1 107 ? 3.325 -0.800 17.976 1.00 56.38 107 LEU A CA 1
ATOM 860 C C . LEU A 1 107 ? 2.579 0.059 19.002 1.00 56.38 107 LEU A C 1
ATOM 862 O O . LEU A 1 107 ? 1.658 -0.442 19.640 1.00 56.38 107 LEU A O 1
ATOM 866 N N . LYS A 1 108 ? 2.890 1.358 19.108 1.00 59.56 108 LYS A N 1
ATOM 867 C CA . LYS A 1 108 ? 2.173 2.297 19.989 1.00 59.56 108 LYS A CA 1
ATOM 868 C C . LYS A 1 108 ? 0.711 2.489 19.576 1.00 59.56 108 LYS A C 1
ATOM 870 O O . LYS A 1 108 ? -0.161 2.508 20.437 1.00 59.56 108 LYS A O 1
ATOM 875 N N . VAL A 1 109 ? 0.417 2.603 18.283 1.00 59.59 109 VAL A N 1
ATOM 876 C CA . VAL A 1 109 ? -0.940 2.721 17.727 1.00 59.59 109 VAL A CA 1
ATOM 877 C C . VAL A 1 109 ? -1.721 1.446 18.008 1.00 59.59 109 VAL A C 1
ATOM 879 O O . VAL A 1 109 ? -2.837 1.531 18.509 1.00 59.59 109 VAL A O 1
ATOM 882 N N . ASN A 1 110 ? -1.126 0.273 17.789 1.00 65.31 110 ASN A N 1
ATOM 883 C CA . ASN A 1 110 ? -1.757 -1.001 18.113 1.00 65.31 110 ASN A CA 1
ATOM 884 C C . ASN A 1 110 ? -2.007 -1.110 19.618 1.00 65.31 110 ASN A C 1
ATOM 886 O O . ASN A 1 110 ? -3.140 -1.355 20.014 1.00 65.31 110 ASN A O 1
ATOM 890 N N . GLN A 1 111 ? -1.017 -0.826 20.470 1.00 70.94 111 GLN A N 1
ATOM 891 C CA . GLN A 1 111 ? -1.185 -0.811 21.929 1.00 70.94 111 GLN A CA 1
ATOM 892 C C . GLN A 1 111 ? -2.292 0.153 22.382 1.00 70.94 111 GLN A C 1
ATOM 894 O O . GLN A 1 111 ? -3.109 -0.207 23.228 1.00 70.94 111 GLN A O 1
ATOM 899 N N . ARG A 1 112 ? -2.377 1.352 21.791 1.00 70.44 112 AR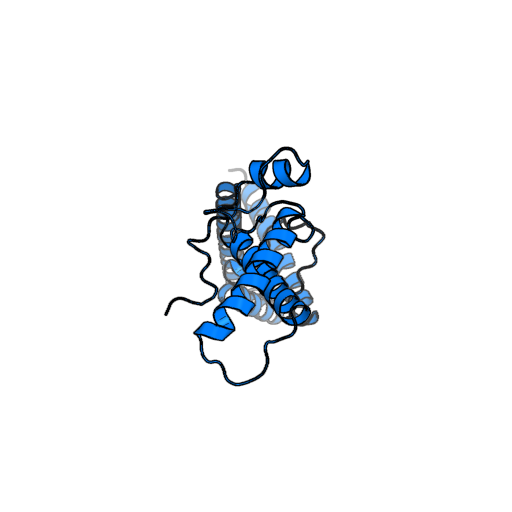G A N 1
ATOM 900 C CA . ARG A 1 112 ? -3.450 2.324 22.059 1.00 70.44 112 ARG A CA 1
ATOM 901 C C . ARG A 1 112 ? -4.814 1.800 21.618 1.00 70.44 112 ARG A C 1
ATOM 903 O O . ARG A 1 112 ? -5.762 1.904 22.389 1.00 70.44 112 ARG A O 1
ATOM 910 N N . LYS A 1 113 ? -4.921 1.197 20.430 1.00 75.06 113 LYS A N 1
ATOM 911 C CA . LYS A 1 113 ? -6.163 0.575 19.943 1.00 75.06 113 LYS A CA 1
ATOM 912 C C . LYS A 1 113 ? -6.595 -0.593 20.830 1.00 75.06 113 LYS A C 1
ATOM 914 O O . LYS A 1 113 ? -7.767 -0.669 21.182 1.00 75.06 113 LYS A O 1
ATOM 919 N N . PHE A 1 114 ? -5.664 -1.444 21.265 1.00 78.31 114 PHE A N 1
ATOM 920 C CA . PHE A 1 114 ? -5.931 -2.524 22.223 1.00 78.31 114 PHE A CA 1
ATOM 921 C C . PHE A 1 114 ? -6.429 -1.984 23.564 1.00 78.31 114 PHE A C 1
ATOM 923 O O . PHE A 1 114 ? -7.444 -2.458 24.076 1.00 78.31 114 PHE A O 1
ATOM 930 N N . LYS A 1 115 ? -5.756 -0.964 24.112 1.00 81.88 115 LYS A N 1
ATOM 931 C CA . LYS A 1 115 ? -6.165 -0.309 25.358 1.00 81.88 115 LYS A CA 1
ATOM 932 C C . LYS A 1 115 ? -7.561 0.307 25.225 1.00 81.88 115 LYS A C 1
ATOM 934 O O . LYS A 1 115 ? -8.424 0.013 26.041 1.00 81.88 115 LYS A O 1
ATOM 939 N N . LYS A 1 116 ? -7.811 1.075 24.159 1.00 80.75 116 LYS A N 1
ATOM 940 C CA . LYS A 1 116 ? -9.105 1.723 23.893 1.00 80.75 116 LYS A CA 1
ATOM 941 C C . LYS A 1 116 ? -10.233 0.706 23.706 1.00 80.75 116 LYS A C 1
ATOM 943 O O . LYS A 1 116 ? -11.306 0.872 24.275 1.00 80.75 116 LYS A O 1
ATOM 948 N N . HIS A 1 117 ? -9.987 -0.371 22.957 1.00 85.81 117 HIS A N 1
ATOM 949 C CA . HIS A 1 117 ? -10.954 -1.455 22.782 1.00 85.81 117 HIS A CA 1
ATOM 950 C C . HIS A 1 117 ? -11.326 -2.111 24.120 1.00 85.81 117 HIS A C 1
ATOM 952 O O . HIS A 1 117 ? -12.511 -2.291 24.400 1.00 85.81 117 HIS A O 1
ATOM 958 N N . ARG A 1 118 ? -10.326 -2.415 24.959 1.00 87.62 118 ARG A N 1
ATOM 959 C CA . ARG A 1 118 ? -10.534 -2.996 26.292 1.00 87.62 118 ARG A CA 1
ATOM 960 C C . ARG A 1 118 ? -11.348 -2.065 27.192 1.00 87.62 118 ARG A C 1
ATOM 962 O O . ARG A 1 118 ? -12.379 -2.477 27.705 1.00 87.62 118 ARG A O 1
ATOM 969 N N . GLU A 1 119 ? -10.945 -0.802 27.308 1.00 86.62 119 GLU A N 1
ATOM 970 C CA . GLU A 1 119 ? -11.633 0.190 28.149 1.00 86.62 119 GLU A CA 1
ATOM 971 C C . GLU A 1 119 ? -13.097 0.404 27.726 1.00 86.62 119 GLU A C 1
ATOM 973 O O . GLU A 1 119 ? -13.989 0.507 28.571 1.00 86.62 119 GLU A O 1
ATOM 978 N N . ARG A 1 120 ? -13.365 0.421 26.414 1.00 86.38 120 ARG A N 1
ATOM 979 C CA . ARG A 1 120 ? -14.725 0.503 25.864 1.00 86.38 120 ARG A CA 1
ATOM 980 C C . ARG A 1 120 ? -15.557 -0.734 26.203 1.00 86.38 120 ARG A C 1
ATOM 982 O O . ARG A 1 120 ? -16.713 -0.592 26.592 1.00 86.38 120 ARG A O 1
ATOM 989 N N . LEU A 1 121 ? -14.988 -1.937 26.082 1.00 89.81 121 LEU A N 1
ATOM 990 C CA . LEU A 1 121 ? -15.672 -3.180 26.458 1.00 89.81 121 LEU A CA 1
ATOM 991 C C . LEU A 1 121 ? -16.011 -3.213 27.948 1.00 89.81 121 LEU A C 1
ATOM 993 O O . LEU A 1 121 ? -17.141 -3.548 28.304 1.00 89.81 121 LEU A O 1
ATOM 997 N N . ASP A 1 122 ? -15.067 -2.829 28.802 1.00 90.38 122 ASP A N 1
ATOM 998 C CA . ASP A 1 122 ? -15.275 -2.768 30.248 1.00 90.38 122 ASP A CA 1
ATOM 999 C C . ASP A 1 122 ? -16.371 -1.754 30.590 1.00 90.38 122 ASP A C 1
ATOM 1001 O O . ASP A 1 122 ? -17.298 -2.055 31.342 1.00 90.38 122 ASP A O 1
ATOM 1005 N N . THR A 1 123 ? -16.343 -0.581 29.954 1.00 89.06 123 THR A N 1
ATOM 1006 C CA . THR A 1 123 ? -17.356 0.461 30.157 1.00 89.06 123 THR A CA 1
ATOM 1007 C C . THR A 1 123 ? -18.745 -0.007 29.734 1.00 89.06 123 THR A C 1
ATOM 1009 O O . THR A 1 123 ? -19.688 0.125 30.512 1.00 89.06 123 THR A O 1
ATOM 1012 N N . VAL A 1 124 ? -18.892 -0.625 28.558 1.00 90.38 124 VAL A N 1
ATOM 1013 C CA . VAL A 1 124 ? -20.190 -1.159 28.112 1.00 90.38 124 VAL A CA 1
ATOM 1014 C C . VAL A 1 124 ? -20.681 -2.285 29.023 1.00 90.38 124 VAL A C 1
ATOM 1016 O O . VAL A 1 124 ? -21.865 -2.330 29.356 1.00 90.38 124 VAL A O 1
ATOM 1019 N N . ASN A 1 125 ? -19.796 -3.189 29.454 1.00 91.38 125 ASN A N 1
ATOM 1020 C CA . ASN A 1 125 ? -20.165 -4.274 30.366 1.00 91.38 125 ASN A CA 1
ATOM 1021 C C . ASN A 1 125 ? -20.724 -3.734 31.683 1.00 91.38 125 ASN A C 1
ATOM 1023 O O . ASN A 1 125 ? -21.728 -4.234 32.182 1.00 91.38 125 ASN A O 1
ATOM 1027 N N . GLU A 1 126 ? -20.105 -2.695 32.219 1.00 89.12 126 GLU A N 1
ATOM 1028 C CA . GLU A 1 126 ? -20.536 -2.042 33.447 1.00 89.12 126 GLU A CA 1
ATOM 1029 C C . GLU A 1 126 ? -21.831 -1.237 33.282 1.00 89.12 126 GLU A C 1
ATOM 1031 O O . GLU A 1 126 ? -22.719 -1.329 34.127 1.00 89.12 126 GLU A O 1
ATOM 1036 N N . LEU A 1 127 ? -21.999 -0.512 32.170 1.00 89.62 127 LEU A N 1
ATOM 1037 C CA . LEU A 1 127 ? -23.260 0.170 31.856 1.00 89.62 127 LEU A CA 1
ATOM 1038 C C . LEU A 1 127 ? -24.425 -0.826 31.784 1.00 89.62 127 LEU A C 1
ATOM 1040 O O . LEU A 1 127 ? -25.517 -0.552 32.280 1.00 89.62 127 LEU A O 1
ATOM 1044 N N . LEU A 1 128 ? -24.182 -2.018 31.234 1.00 90.88 128 LEU A N 1
ATOM 1045 C CA . LEU A 1 128 ? -25.176 -3.088 31.158 1.00 90.88 128 LEU A CA 1
ATOM 1046 C C . LEU A 1 128 ? -25.493 -3.740 32.516 1.00 90.88 128 LEU A C 1
ATOM 1048 O O . LEU A 1 128 ? -26.599 -4.271 32.669 1.00 90.88 128 LEU A O 1
ATOM 1052 N N . LYS A 1 129 ? -24.577 -3.681 33.495 1.00 90.25 129 LYS A N 1
ATOM 1053 C CA . LYS A 1 129 ? -24.819 -4.149 34.873 1.00 90.25 129 LYS A CA 1
ATOM 1054 C C . LYS A 1 129 ? -25.792 -3.252 35.635 1.00 90.25 129 LYS A C 1
ATOM 1056 O O . LYS A 1 129 ? -26.416 -3.729 36.577 1.00 90.25 129 LYS A O 1
ATOM 1061 N N . ASN A 1 130 ? -25.962 -1.987 35.238 1.00 86.38 130 ASN A N 1
ATOM 1062 C CA . ASN A 1 130 ? -26.887 -1.080 35.914 1.00 86.38 130 ASN A CA 1
AT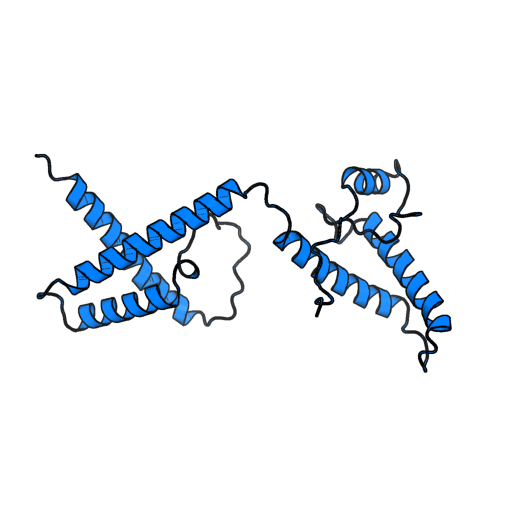OM 1063 C C . ASN A 1 130 ? -28.349 -1.564 35.745 1.00 86.38 130 ASN A C 1
ATOM 1065 O O . ASN A 1 130 ? -28.865 -1.602 34.620 1.00 86.38 130 ASN A O 1
ATOM 1069 N N . PRO A 1 131 ? -29.058 -1.926 36.833 1.00 82.44 131 PRO A N 1
ATOM 1070 C CA . PRO A 1 131 ? -30.434 -2.413 36.750 1.00 82.44 131 PRO A CA 1
ATOM 1071 C C . PRO A 1 131 ? -31.436 -1.297 36.423 1.00 82.44 131 PRO A C 1
ATOM 1073 O O . PRO A 1 131 ? -32.491 -1.580 35.866 1.00 82.44 131 PRO A O 1
ATOM 1076 N N . ARG A 1 132 ? -31.095 -0.030 36.701 1.00 86.06 132 ARG A N 1
ATOM 1077 C CA . ARG A 1 132 ? -31.956 1.145 36.463 1.00 86.06 132 ARG A CA 1
ATOM 1078 C C . ARG A 1 132 ? -31.874 1.689 35.035 1.00 86.06 132 ARG A C 1
ATOM 1080 O O . ARG A 1 132 ? -32.494 2.699 34.722 1.00 86.06 132 ARG A O 1
ATOM 1087 N N . LEU A 1 133 ? -31.082 1.048 34.180 1.00 85.69 133 LEU A N 1
ATOM 1088 C CA . LEU A 1 133 ? -30.898 1.450 32.794 1.00 85.69 133 LEU A CA 1
ATOM 1089 C C . LEU A 1 133 ? -32.196 1.247 31.993 1.00 85.69 133 LEU A C 1
ATOM 1091 O O . LEU A 1 133 ? -32.786 0.163 32.054 1.00 85.69 133 LEU A O 1
ATOM 1095 N N . SER A 1 134 ? -32.607 2.262 31.223 1.00 89.88 134 SER A N 1
ATOM 1096 C CA . SER A 1 134 ? -33.819 2.205 30.398 1.00 89.88 134 SER A CA 1
ATOM 1097 C C . SER A 1 134 ? -33.764 1.051 29.388 1.00 89.88 134 SER A C 1
ATOM 1099 O O . SER A 1 134 ? -32.687 0.619 28.969 1.00 89.88 134 SER A O 1
ATOM 1101 N N . THR A 1 135 ? -34.923 0.541 28.961 1.00 87.38 135 THR A N 1
ATOM 1102 C CA . THR A 1 135 ? -34.997 -0.542 27.964 1.00 87.38 135 THR A CA 1
ATOM 1103 C C . THR A 1 135 ? -34.307 -0.151 26.653 1.00 87.38 135 THR A C 1
ATOM 1105 O O . THR A 1 135 ? -33.573 -0.955 26.075 1.00 87.38 135 THR A O 1
ATOM 1108 N N . THR A 1 136 ? -34.486 1.099 26.220 1.00 85.25 136 THR A N 1
ATOM 1109 C CA . THR A 1 136 ? -33.883 1.646 24.999 1.00 85.25 136 THR A CA 1
ATOM 1110 C C . THR A 1 136 ? -32.367 1.769 25.125 1.00 85.25 136 THR A C 1
ATOM 1112 O O . THR A 1 136 ? -31.641 1.312 24.243 1.00 85.25 136 THR A O 1
ATOM 1115 N N . ASP A 1 137 ? -31.865 2.296 26.244 1.00 82.81 137 ASP A N 1
ATOM 1116 C CA . ASP A 1 137 ? -30.420 2.400 26.479 1.00 82.81 137 ASP A CA 1
ATOM 1117 C C . ASP A 1 137 ? -29.777 1.026 26.638 1.00 82.81 137 ASP A C 1
ATOM 1119 O O . ASP A 1 137 ? -28.670 0.787 26.158 1.00 82.81 137 ASP A O 1
ATOM 1123 N N . ARG A 1 138 ? -30.487 0.076 27.252 1.00 88.50 138 ARG A N 1
ATOM 1124 C CA . ARG A 1 138 ? -30.030 -1.311 27.355 1.00 88.50 138 ARG A CA 1
ATOM 1125 C C . ARG A 1 138 ? -29.883 -1.945 25.976 1.00 88.50 138 ARG A C 1
ATOM 1127 O O . ARG A 1 138 ? -28.888 -2.627 25.737 1.00 88.50 138 ARG A O 1
ATOM 1134 N N . ALA A 1 139 ? -30.832 -1.716 25.070 1.00 86.06 139 ALA A N 1
ATOM 1135 C CA . ALA A 1 139 ? -30.729 -2.169 23.685 1.00 86.06 139 ALA A CA 1
ATOM 1136 C C . ALA A 1 139 ? -29.568 -1.478 22.947 1.00 86.06 139 ALA A C 1
ATOM 1138 O O . ALA A 1 139 ? -28.768 -2.160 22.305 1.00 86.06 139 ALA A O 1
ATOM 1139 N N . LYS A 1 140 ? -29.413 -0.155 23.114 1.00 87.88 140 LYS A N 1
ATOM 1140 C CA . LYS A 1 140 ? -28.303 0.630 22.549 1.00 87.88 140 LYS A CA 1
ATOM 1141 C C . LYS A 1 140 ? -26.941 0.078 22.976 1.00 87.88 140 LYS A C 1
ATOM 1143 O O . LYS A 1 140 ? -26.096 -0.188 22.124 1.00 87.88 140 LYS A O 1
ATOM 1148 N N . TRP A 1 141 ? -26.729 -0.155 24.272 1.00 89.31 141 TRP A N 1
ATOM 1149 C CA . TRP A 1 141 ? -25.451 -0.657 24.784 1.00 89.31 141 TRP A CA 1
ATOM 1150 C C . TRP A 1 141 ? -25.194 -2.127 24.439 1.00 89.31 141 TRP A C 1
ATOM 1152 O O . TRP A 1 141 ? -24.044 -2.496 24.204 1.00 89.31 141 TRP A O 1
ATOM 1162 N N . LYS A 1 142 ? -26.234 -2.966 24.323 1.00 89.69 142 LYS A N 1
ATOM 1163 C CA . LYS A 1 142 ? -26.086 -4.328 23.775 1.00 89.69 142 LYS A CA 1
ATOM 1164 C C . LYS A 1 142 ? -25.613 -4.294 22.324 1.00 89.69 142 LYS A C 1
ATOM 1166 O O . LYS A 1 142 ? -24.637 -4.960 21.993 1.00 89.69 142 LYS A O 1
ATOM 1171 N N . PHE A 1 143 ? -26.242 -3.462 21.498 1.00 84.44 143 PHE A N 1
ATOM 1172 C CA . PHE A 1 143 ? -25.825 -3.267 20.113 1.00 84.44 143 PHE A CA 1
ATOM 1173 C C . PHE A 1 143 ? -24.389 -2.728 20.027 1.00 84.44 143 PHE A C 1
ATOM 1175 O O . PHE A 1 143 ? -23.569 -3.256 19.279 1.00 84.44 143 PHE A O 1
ATOM 1182 N N . ALA A 1 144 ? -24.039 -1.741 20.858 1.00 83.12 144 ALA A N 1
ATOM 1183 C CA . ALA A 1 144 ? -22.675 -1.223 20.945 1.00 83.12 144 ALA A CA 1
ATOM 1184 C C . ALA A 1 144 ? -21.662 -2.321 21.315 1.00 83.12 144 ALA A C 1
ATOM 1186 O O . ALA A 1 144 ? -20.587 -2.387 20.720 1.00 83.12 144 ALA A O 1
ATOM 1187 N N . LYS A 1 145 ? -22.009 -3.219 22.250 1.00 87.25 145 LYS A N 1
ATOM 1188 C CA . LYS A 1 145 ? -21.169 -4.363 22.634 1.00 87.25 145 LYS A CA 1
ATOM 1189 C C . LYS A 1 145 ? -20.925 -5.311 21.462 1.00 87.25 145 LYS A C 1
ATOM 1191 O O . LYS A 1 145 ? -19.784 -5.694 21.225 1.00 87.25 145 LYS A O 1
ATOM 1196 N N . GLU A 1 146 ? -21.973 -5.679 20.732 1.00 83.69 146 GLU A N 1
ATOM 1197 C CA . GLU A 1 146 ? -21.863 -6.564 19.566 1.00 83.69 146 GLU A CA 1
ATOM 1198 C C . GLU A 1 146 ? -20.992 -5.947 18.471 1.00 83.69 146 GLU A C 1
ATOM 1200 O O . GLU A 1 146 ? -20.112 -6.613 17.925 1.00 83.69 146 GLU A O 1
ATOM 1205 N N . VAL A 1 147 ? -21.181 -4.653 18.200 1.00 79.44 147 VAL A N 1
ATOM 1206 C CA . VAL A 1 147 ? -20.357 -3.904 17.246 1.00 79.44 147 VAL A CA 1
ATOM 1207 C C . VAL A 1 147 ? -18.896 -3.863 17.699 1.00 79.44 147 VAL A C 1
ATOM 1209 O O . VAL A 1 147 ? -18.008 -4.118 16.889 1.00 79.44 147 VAL A O 1
ATOM 1212 N N . LEU A 1 148 ? -18.625 -3.610 18.984 1.00 81.56 148 LEU A N 1
ATOM 1213 C CA . LEU A 1 148 ? -17.262 -3.625 19.524 1.00 81.56 148 LEU A CA 1
ATOM 1214 C C . LEU A 1 148 ? -16.604 -4.996 19.377 1.00 81.56 148 LEU A C 1
ATOM 1216 O O . LEU A 1 148 ? -15.467 -5.058 18.922 1.00 81.56 148 LEU A O 1
ATOM 1220 N N . ILE A 1 149 ? -17.303 -6.081 19.720 1.00 79.94 149 ILE A N 1
ATOM 1221 C CA . ILE A 1 149 ? -16.780 -7.450 19.587 1.00 79.94 149 ILE A CA 1
ATOM 1222 C C . ILE A 1 149 ? -16.482 -7.769 18.120 1.00 79.94 149 ILE A C 1
ATOM 1224 O O . ILE A 1 149 ? -15.414 -8.289 17.811 1.00 79.94 149 ILE A O 1
ATOM 1228 N N . LYS A 1 150 ? -17.401 -7.426 17.210 1.00 78.69 150 LYS A N 1
ATOM 1229 C CA . LYS A 1 150 ? -17.262 -7.724 15.781 1.00 78.69 150 LYS A CA 1
ATOM 1230 C C . LYS A 1 150 ? -16.136 -6.933 15.116 1.00 78.69 150 LYS A C 1
ATOM 1232 O O . LYS A 1 150 ? -15.472 -7.464 14.233 1.00 78.69 150 LYS A O 1
ATOM 1237 N N . LEU A 1 151 ? -15.946 -5.673 15.507 1.00 75.00 151 LEU A N 1
ATOM 1238 C CA . LEU A 1 151 ? -14.928 -4.798 14.919 1.00 75.00 151 LEU A CA 1
ATOM 1239 C C . LEU A 1 151 ? -13.566 -4.879 15.626 1.00 75.00 151 LEU A C 1
ATOM 1241 O O . LEU A 1 151 ? -12.567 -4.439 15.061 1.00 75.00 151 LEU A O 1
ATOM 1245 N N . GLY A 1 152 ? -13.509 -5.393 16.857 1.00 77.62 152 GLY A N 1
ATOM 1246 C CA . GLY A 1 152 ? -12.271 -5.572 17.613 1.00 77.62 152 GLY A CA 1
ATOM 1247 C C . GLY A 1 152 ? -11.408 -4.306 17.691 1.00 77.62 152 GLY A C 1
ATOM 1248 O O . GLY A 1 152 ? -11.893 -3.184 17.900 1.00 77.62 152 GLY A O 1
ATOM 1249 N N . THR A 1 153 ? -10.100 -4.485 17.500 1.00 73.62 153 THR A N 1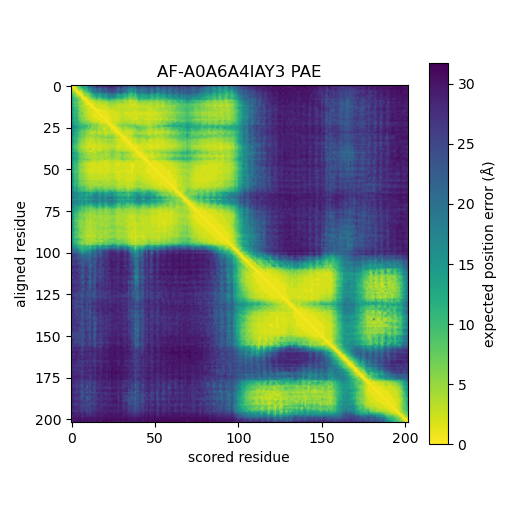
ATOM 1250 C CA . THR A 1 153 ? -9.125 -3.389 17.405 1.00 73.62 153 THR A CA 1
ATOM 1251 C C . THR A 1 153 ? -9.205 -2.608 16.099 1.00 73.62 153 THR A C 1
ATOM 1253 O O . THR A 1 153 ? -8.813 -1.440 16.071 1.00 73.62 153 THR A O 1
ATOM 1256 N N . ASP A 1 154 ? -9.736 -3.211 15.037 1.00 68.50 154 ASP A N 1
ATOM 1257 C CA . ASP A 1 154 ? -9.823 -2.593 13.710 1.00 68.50 154 ASP A CA 1
ATOM 1258 C C . ASP A 1 154 ? -10.885 -1.486 13.672 1.00 68.50 154 ASP A C 1
ATOM 1260 O O . ASP A 1 154 ? -10.715 -0.484 12.979 1.00 68.50 154 ASP A O 1
ATOM 1264 N N . GLY A 1 155 ? -11.922 -1.594 14.511 1.00 67.75 155 GLY A N 1
ATOM 1265 C CA . GLY A 1 155 ? -12.920 -0.544 14.743 1.00 67.75 155 GLY A CA 1
ATOM 1266 C C . GLY A 1 155 ? -12.458 0.613 15.631 1.00 67.75 155 GLY A C 1
ATOM 1267 O O . GLY A 1 155 ? -13.239 1.527 15.902 1.00 67.75 155 GLY A O 1
ATOM 1268 N N . GLN A 1 156 ? -11.218 0.590 16.130 1.00 76.44 156 GLN A N 1
ATOM 1269 C CA . GLN A 1 156 ? -10.684 1.670 16.955 1.00 76.44 156 GLN A CA 1
ATOM 1270 C C . GLN A 1 156 ? -9.949 2.682 16.074 1.00 76.44 156 GLN A C 1
ATOM 1272 O O . GLN A 1 156 ? -8.931 2.372 15.445 1.00 76.44 156 GLN A O 1
ATOM 1277 N N . SER A 1 157 ? -10.458 3.914 16.051 1.00 65.00 157 SER A N 1
ATOM 1278 C CA . SER A 1 157 ? -9.764 5.031 15.411 1.00 65.00 157 SER A CA 1
ATOM 1279 C C . SER A 1 157 ? -8.492 5.381 16.186 1.00 65.00 157 SER A C 1
ATOM 1281 O O . SER A 1 157 ? -8.496 5.402 17.420 1.00 65.00 157 SER A O 1
ATOM 1283 N N . SER A 1 158 ? -7.409 5.653 15.460 1.00 58.75 158 SER A N 1
ATOM 1284 C CA . SER A 1 158 ? -6.224 6.318 15.998 1.00 58.75 158 SER A CA 1
ATOM 1285 C C . SER A 1 158 ? -6.304 7.800 15.656 1.00 58.75 158 SER A C 1
ATOM 1287 O O . SER A 1 158 ? -6.420 8.135 14.484 1.00 58.75 158 SER A O 1
ATOM 1289 N N . GLU A 1 159 ? -6.166 8.677 16.646 1.00 47.28 159 GLU A N 1
ATOM 1290 C CA . GLU A 1 159 ? -6.207 10.148 16.514 1.00 47.28 159 GLU A CA 1
ATOM 1291 C C . GLU A 1 159 ? -5.065 10.752 15.659 1.00 47.28 159 GLU A C 1
ATOM 1293 O O . GLU A 1 159 ? -4.859 11.956 15.653 1.00 47.28 159 GLU A O 1
ATOM 1298 N N . HIS A 1 160 ? -4.280 9.941 14.941 1.00 39.25 160 HIS A N 1
ATOM 1299 C CA . HIS A 1 160 ? -3.184 10.383 14.065 1.00 39.25 160 HIS A CA 1
ATOM 1300 C C . HIS A 1 160 ? -3.445 10.013 12.608 1.00 39.25 160 HIS A C 1
ATOM 1302 O O . HIS A 1 160 ? -2.602 9.451 11.912 1.00 39.25 160 HIS A O 1
ATOM 1308 N N . THR A 1 161 ? -4.647 10.301 12.129 1.00 43.78 161 THR A N 1
ATOM 1309 C CA . THR A 1 161 ? -4.912 10.303 10.688 1.00 43.78 161 THR A CA 1
ATOM 1310 C C . THR A 1 161 ? -5.681 11.558 10.301 1.00 43.78 161 THR A C 1
ATOM 1312 O O . THR A 1 161 ? -6.672 11.482 9.592 1.00 43.78 161 THR A O 1
ATOM 1315 N N . ASP A 1 162 ? -5.174 12.715 10.735 1.00 38.72 162 ASP A N 1
ATOM 1316 C CA . ASP A 1 162 ? -5.357 13.983 10.017 1.00 38.72 162 ASP A CA 1
ATOM 1317 C C . ASP A 1 162 ? -4.326 14.049 8.879 1.00 38.72 162 ASP A C 1
ATOM 1319 O O . ASP A 1 162 ? -3.451 14.909 8.830 1.00 38.72 162 ASP A O 1
ATOM 1323 N N . SER A 1 163 ? -4.366 13.070 7.974 1.00 40.59 163 SER A N 1
ATOM 1324 C CA . SER A 1 163 ? -3.843 13.298 6.631 1.00 40.59 163 SER A CA 1
ATOM 1325 C C . SER A 1 163 ? -5.047 13.424 5.718 1.00 40.59 163 SER A C 1
ATOM 1327 O O . SER A 1 163 ? -5.839 12.482 5.660 1.00 40.59 163 SER A O 1
ATOM 1329 N N . ASP A 1 164 ? -5.134 14.537 4.990 1.00 40.72 164 ASP A N 1
ATOM 1330 C CA . ASP A 1 164 ? -6.184 14.952 4.036 1.00 40.72 164 ASP A CA 1
ATOM 1331 C C . ASP A 1 164 ? -6.484 13.962 2.889 1.00 40.72 164 ASP A C 1
ATOM 1333 O O . ASP A 1 164 ? -7.185 14.268 1.925 1.00 40.72 164 ASP A O 1
ATOM 1337 N N . LEU A 1 165 ? -5.983 12.735 2.971 1.00 41.50 165 LEU A N 1
ATOM 1338 C CA . LEU A 1 165 ? -6.349 11.636 2.102 1.00 41.50 165 LEU A CA 1
ATOM 1339 C C . LEU A 1 165 ? -7.537 10.920 2.731 1.00 41.50 165 LEU A C 1
ATOM 1341 O O . LEU A 1 165 ? -7.395 9.956 3.485 1.00 41.50 165 LEU A O 1
ATOM 1345 N N . ALA A 1 166 ? -8.721 11.439 2.411 1.00 38.28 166 ALA A N 1
ATOM 1346 C CA . ALA A 1 166 ? -10.000 10.820 2.704 1.00 38.28 166 ALA A CA 1
ATOM 1347 C C . ALA A 1 166 ? -9.921 9.298 2.493 1.00 38.28 166 ALA A C 1
ATOM 1349 O O . ALA A 1 166 ? -9.657 8.823 1.386 1.00 38.28 166 ALA A O 1
ATOM 1350 N N . LEU A 1 167 ? -10.160 8.526 3.560 1.00 36.38 167 LEU A N 1
ATOM 1351 C CA . LEU A 1 167 ? -10.376 7.087 3.452 1.00 36.38 167 LEU A CA 1
ATOM 1352 C C . LEU A 1 167 ? -11.599 6.857 2.552 1.00 36.38 167 LEU A C 1
ATOM 1354 O O . LEU A 1 167 ? -12.750 6.923 3.000 1.00 36.38 167 LEU A O 1
ATOM 1358 N N . VAL A 1 168 ? -11.348 6.570 1.276 1.00 37.34 168 VAL A N 1
ATOM 1359 C CA . VAL A 1 168 ? -12.354 6.033 0.361 1.00 37.34 168 VAL A CA 1
ATOM 1360 C C . VAL A 1 168 ? -12.610 4.590 0.783 1.00 37.34 168 VAL A C 1
ATOM 1362 O O . VAL A 1 168 ? -11.979 3.649 0.313 1.00 37.34 168 VAL A O 1
ATOM 1365 N N . THR A 1 169 ? -13.513 4.414 1.742 1.00 35.75 169 THR A N 1
ATOM 1366 C CA . THR A 1 169 ? -14.065 3.108 2.105 1.00 35.75 169 THR A CA 1
ATOM 1367 C C . THR A 1 169 ? -15.427 2.929 1.445 1.00 35.75 169 THR A C 1
ATOM 1369 O O . THR A 1 169 ? -16.283 3.812 1.516 1.00 35.75 169 THR A O 1
ATOM 1372 N N . TYR A 1 170 ? -15.627 1.760 0.832 1.00 38.94 170 TYR A N 1
ATOM 1373 C CA . TYR A 1 170 ? -16.843 1.314 0.133 1.00 38.94 170 TYR A CA 1
ATOM 1374 C C . TYR A 1 170 ? -18.052 1.040 1.058 1.00 38.94 170 TYR A C 1
ATOM 1376 O O . TYR A 1 170 ? -19.049 0.472 0.620 1.00 38.94 170 TYR A O 1
ATOM 1384 N N . GLU A 1 171 ? -18.002 1.426 2.339 1.00 43.34 171 GLU A N 1
ATOM 1385 C CA . GLU A 1 171 ? -19.141 1.267 3.247 1.00 43.34 171 GLU A CA 1
ATOM 1386 C C . GLU A 1 171 ? -20.069 2.493 3.226 1.00 43.34 171 GLU A C 1
ATOM 1388 O O . GLU A 1 171 ? -19.587 3.628 3.386 1.00 43.34 171 GLU A O 1
ATOM 1393 N N . PRO A 1 172 ? -21.398 2.286 3.093 1.00 37.47 172 PRO A N 1
ATOM 1394 C CA . PRO A 1 172 ? -22.361 3.370 2.986 1.00 37.47 172 PRO A CA 1
ATOM 1395 C C . PRO A 1 172 ? -22.286 4.366 4.149 1.00 37.47 172 PRO A C 1
ATOM 1397 O O . PRO A 1 172 ? -22.298 4.000 5.328 1.00 37.47 172 PRO A O 1
ATOM 1400 N N . PHE A 1 173 ? -22.269 5.648 3.791 1.00 38.88 173 PHE A N 1
ATOM 1401 C CA . PHE A 1 173 ? -22.098 6.817 4.661 1.00 38.88 173 PHE A CA 1
ATOM 1402 C C . PHE A 1 173 ? -23.006 6.834 5.914 1.00 38.88 173 PHE A C 1
ATOM 1404 O O . PHE A 1 173 ? -22.595 7.306 6.973 1.00 38.88 173 PHE A O 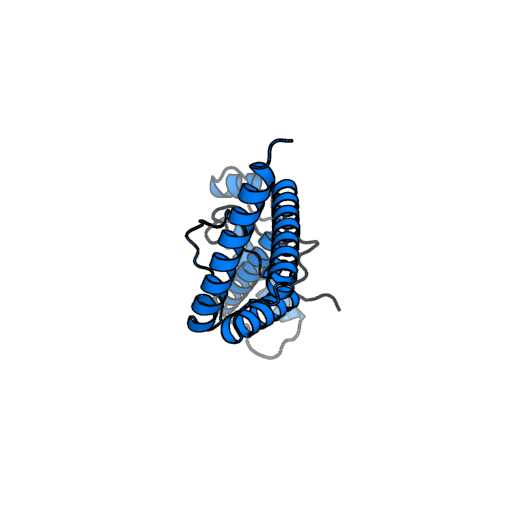1
ATOM 1411 N N . TYR A 1 174 ? -24.207 6.245 5.853 1.00 40.19 174 TYR A N 1
ATOM 1412 C CA . TYR A 1 174 ? -25.151 6.202 6.979 1.00 40.19 174 TYR A CA 1
ATOM 1413 C C . TYR A 1 174 ? -24.713 5.285 8.135 1.00 40.19 174 TYR A C 1
ATOM 1415 O O . TYR A 1 174 ? -25.012 5.582 9.293 1.00 40.19 174 TYR A O 1
ATOM 1423 N N . ARG A 1 175 ? -23.959 4.206 7.865 1.00 40.25 175 ARG A N 1
ATOM 1424 C CA . ARG A 1 175 ? -23.460 3.301 8.922 1.00 40.25 175 ARG A CA 1
ATOM 1425 C C . ARG A 1 175 ? -22.393 3.975 9.785 1.00 40.25 175 ARG A C 1
ATOM 1427 O O . ARG A 1 175 ? -22.383 3.787 11.000 1.00 40.25 175 ARG A O 1
ATOM 1434 N N . ARG A 1 176 ? -21.562 4.832 9.177 1.00 48.88 176 ARG A N 1
ATOM 1435 C CA . ARG A 1 176 ? -20.535 5.620 9.880 1.00 48.88 176 ARG A CA 1
ATOM 1436 C C . ARG A 1 176 ? -21.136 6.617 10.867 1.00 48.88 176 ARG A C 1
ATOM 1438 O O . ARG A 1 176 ? -20.576 6.791 11.943 1.00 48.88 176 ARG A O 1
ATOM 1445 N N . ARG A 1 177 ? -22.274 7.243 10.542 1.00 52.78 177 ARG A N 1
ATOM 1446 C CA . ARG A 1 177 ? -22.889 8.263 11.407 1.00 52.78 177 ARG A CA 1
ATOM 1447 C C . ARG A 1 177 ? -23.428 7.671 12.711 1.00 52.78 177 ARG A C 1
ATOM 1449 O O . ARG A 1 177 ? -23.135 8.205 13.772 1.00 52.78 177 ARG A O 1
ATOM 1456 N N . ILE A 1 178 ? -24.155 6.555 12.642 1.00 57.00 178 ILE A N 1
ATOM 1457 C CA . ILE A 1 178 ? -24.747 5.926 13.835 1.00 57.00 178 ILE A CA 1
ATOM 1458 C C . ILE A 1 178 ? -23.662 5.267 14.693 1.00 57.00 178 ILE A C 1
ATOM 1460 O O . ILE A 1 178 ? -23.576 5.532 15.888 1.00 57.00 178 ILE A O 1
ATOM 1464 N N . VAL A 1 179 ? -22.786 4.457 14.087 1.00 62.97 179 VAL A N 1
ATOM 1465 C CA . VAL A 1 179 ? -21.702 3.788 14.828 1.00 62.97 179 VAL A CA 1
ATOM 1466 C C . VAL A 1 179 ? -20.719 4.813 15.397 1.00 62.97 179 VAL A C 1
ATOM 1468 O O . VAL A 1 179 ? -20.312 4.700 16.549 1.00 62.97 179 VAL A O 1
ATOM 1471 N N . GLY A 1 180 ? -20.380 5.850 14.628 1.00 65.00 180 GLY A N 1
ATOM 1472 C CA . GLY A 1 180 ? -19.502 6.927 15.081 1.00 65.00 180 GLY A CA 1
ATOM 1473 C C . GLY A 1 180 ? -20.080 7.721 16.252 1.00 65.00 180 GLY A C 1
ATOM 1474 O O . GLY A 1 180 ? -19.334 8.077 17.161 1.00 65.00 180 GLY A O 1
ATOM 1475 N N . GLN A 1 181 ? -21.393 7.961 16.268 1.00 66.38 181 GLN A N 1
ATOM 1476 C CA . GLN A 1 181 ? -22.063 8.635 17.380 1.00 66.38 181 GLN A CA 1
ATOM 1477 C C . GLN A 1 181 ? -22.086 7.761 18.642 1.00 66.38 181 GLN A C 1
ATOM 1479 O O . GLN A 1 181 ? -21.689 8.226 19.705 1.00 66.38 181 GLN A O 1
ATOM 1484 N N . ILE A 1 182 ? -22.425 6.475 18.515 1.00 73.69 182 ILE A N 1
ATOM 1485 C CA . ILE A 1 182 ? -22.429 5.529 19.644 1.00 73.69 182 ILE A CA 1
ATOM 1486 C C . ILE A 1 182 ? -21.028 5.380 20.257 1.00 73.69 182 ILE A C 1
ATOM 1488 O O . ILE A 1 182 ? -20.877 5.369 21.476 1.00 73.69 182 ILE A O 1
ATOM 1492 N N . LEU A 1 183 ? -19.985 5.279 19.426 1.00 71.06 183 LEU A N 1
ATOM 1493 C CA . LEU A 1 183 ? -18.605 5.165 19.910 1.00 71.06 183 LEU A CA 1
ATOM 1494 C C . LEU A 1 183 ? -18.093 6.453 20.566 1.00 71.06 183 LEU A C 1
ATOM 1496 O O . LEU A 1 183 ? -17.205 6.376 21.412 1.00 71.06 183 LEU A O 1
ATOM 1500 N N . ARG A 1 184 ? -18.634 7.615 20.185 1.00 73.62 184 ARG A N 1
ATOM 1501 C CA . ARG A 1 184 ? -18.322 8.903 20.812 1.00 73.62 184 ARG A CA 1
ATOM 1502 C C . ARG A 1 184 ? -18.969 9.026 22.186 1.00 73.62 184 ARG A C 1
ATOM 1504 O O . ARG A 1 184 ? -18.256 9.294 23.142 1.00 73.62 184 ARG A O 1
ATOM 1511 N N . GLU A 1 185 ? -20.266 8.736 22.294 1.00 79.56 185 GLU A N 1
ATOM 1512 C CA . GLU A 1 185 ? -20.972 8.689 23.587 1.00 79.56 185 GLU A CA 1
ATOM 1513 C C . GLU A 1 185 ? -20.280 7.713 24.554 1.00 79.56 185 GLU A C 1
ATOM 1515 O O . GLU A 1 185 ? -20.139 7.980 25.745 1.00 79.56 185 GLU A O 1
ATOM 1520 N N . LEU A 1 186 ? -19.781 6.586 24.035 1.00 78.25 186 LEU A N 1
ATOM 1521 C CA . LEU A 1 186 ? -19.023 5.635 24.839 1.00 78.25 186 LEU A CA 1
ATOM 1522 C C . LEU A 1 186 ? -17.661 6.179 25.298 1.00 78.25 186 LEU A C 1
ATOM 1524 O O . LEU A 1 186 ? -17.242 5.889 26.420 1.00 78.25 186 LEU A O 1
ATOM 1528 N N . ASP A 1 187 ? -16.957 6.937 24.454 1.00 75.50 187 ASP A N 1
ATOM 1529 C CA . ASP A 1 187 ? -15.704 7.595 24.843 1.00 75.50 187 ASP A CA 1
ATOM 1530 C C . ASP A 1 187 ? -15.956 8.638 25.941 1.00 75.50 187 ASP A C 1
ATOM 1532 O O . ASP A 1 187 ? -15.223 8.663 26.928 1.00 75.50 187 ASP A O 1
ATOM 1536 N N . GLU A 1 188 ? -17.017 9.436 25.815 1.00 77.12 188 GLU A N 1
ATOM 1537 C CA . GLU A 1 188 ? -17.430 10.427 26.817 1.00 77.12 188 GLU A CA 1
ATOM 1538 C C . GLU A 1 188 ? -17.729 9.768 28.172 1.00 77.12 188 GLU A C 1
ATOM 1540 O O . GLU A 1 188 ? -17.203 10.205 29.195 1.00 77.12 188 GLU A O 1
ATOM 1545 N N . GLU A 1 189 ? -18.473 8.657 28.193 1.00 80.50 189 GLU A N 1
ATOM 1546 C CA . GLU A 1 189 ? -18.722 7.894 29.425 1.00 80.50 189 GLU A CA 1
ATOM 1547 C C . GLU A 1 189 ? -17.454 7.255 29.999 1.00 80.50 189 GLU A C 1
ATOM 1549 O O . GLU A 1 189 ? -17.257 7.220 31.217 1.00 80.50 189 GLU A O 1
ATOM 1554 N N . THR A 1 190 ? -16.560 6.770 29.134 1.00 78.62 190 THR A N 1
ATOM 1555 C CA . THR A 1 190 ? -15.270 6.209 29.557 1.00 78.62 190 THR A CA 1
ATOM 1556 C C . THR A 1 190 ? -14.423 7.282 30.249 1.00 78.62 190 THR A C 1
ATOM 1558 O O . THR A 1 190 ? -13.847 7.028 31.308 1.00 78.62 190 THR A O 1
ATOM 1561 N N . ILE A 1 191 ? -14.372 8.494 29.686 1.00 77.31 191 ILE A N 1
ATOM 1562 C CA . ILE A 1 191 ? -13.665 9.646 30.263 1.00 77.31 191 ILE A CA 1
ATOM 1563 C C . ILE A 1 191 ? -14.337 10.080 31.570 1.00 77.31 191 ILE A C 1
ATOM 1565 O O . ILE A 1 191 ? -13.657 10.226 32.584 1.00 77.31 191 ILE A O 1
ATOM 1569 N N . ALA A 1 192 ? -15.665 10.213 31.585 1.00 79.44 192 ALA A N 1
ATOM 1570 C CA . ALA A 1 192 ? -16.415 10.606 32.773 1.00 79.44 192 ALA A CA 1
ATOM 1571 C C . ALA A 1 192 ? -16.228 9.615 33.933 1.00 79.44 192 ALA A C 1
ATOM 1573 O O . ALA A 1 192 ? -16.130 10.029 35.086 1.00 79.44 192 ALA A O 1
ATOM 1574 N N . ARG A 1 193 ? -16.127 8.306 33.657 1.00 79.75 193 ARG A N 1
ATOM 1575 C CA . ARG A 1 193 ? -15.815 7.299 34.687 1.00 79.75 193 ARG A CA 1
ATOM 1576 C C . ARG A 1 193 ? -14.397 7.409 35.221 1.00 79.75 193 ARG A C 1
ATOM 1578 O O . ARG A 1 193 ? -14.229 7.288 36.428 1.00 79.75 193 ARG A O 1
ATOM 1585 N N . LYS A 1 194 ? -13.403 7.644 34.361 1.00 77.88 194 LYS A N 1
ATOM 1586 C CA . LYS A 1 194 ? -12.020 7.879 34.808 1.00 77.88 194 LYS A CA 1
ATOM 1587 C C . LYS A 1 194 ? -11.968 9.075 35.756 1.00 77.88 194 LYS A C 1
ATOM 1589 O O . LYS A 1 194 ? -11.516 8.933 36.881 1.00 77.88 194 LYS A O 1
ATOM 1594 N N . LEU A 1 195 ? -12.591 10.186 35.362 1.00 78.25 195 LEU A N 1
ATOM 1595 C CA . LEU A 1 195 ? -12.678 11.385 36.195 1.00 78.25 195 LEU A CA 1
ATOM 1596 C C . LEU A 1 195 ? -13.401 11.136 37.527 1.00 78.25 195 LEU A C 1
ATOM 1598 O O . LEU A 1 195 ? -12.934 11.621 38.550 1.00 78.25 195 LEU A O 1
ATOM 1602 N N . ARG A 1 196 ? -14.497 10.360 37.547 1.00 78.81 196 ARG A N 1
ATOM 1603 C CA . ARG A 1 196 ? -15.206 9.980 38.789 1.00 78.81 196 ARG A CA 1
ATOM 1604 C C . ARG A 1 196 ? -14.366 9.108 39.726 1.00 78.81 196 ARG A C 1
ATOM 1606 O O . ARG A 1 196 ? -14.511 9.222 40.935 1.00 78.81 196 ARG A O 1
ATOM 1613 N N . ASN A 1 197 ? -13.519 8.241 39.179 1.00 70.25 197 ASN A N 1
ATOM 1614 C CA . ASN A 1 197 ? -12.653 7.372 39.975 1.00 70.25 197 ASN A CA 1
ATOM 1615 C C . ASN A 1 197 ? -11.408 8.114 40.487 1.00 70.25 197 ASN A C 1
ATOM 1617 O O . ASN A 1 197 ? -10.937 7.805 41.574 1.00 70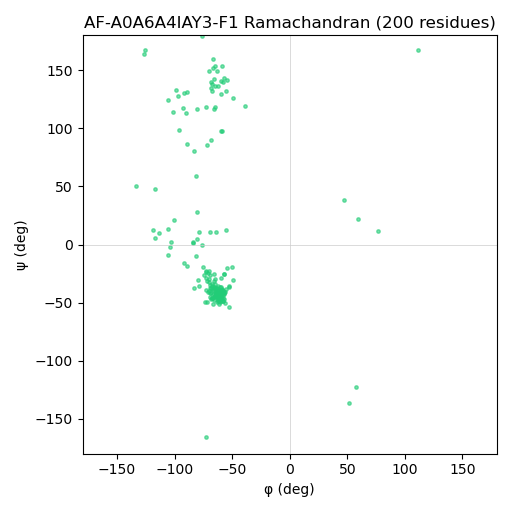.25 197 ASN A O 1
ATOM 1621 N N . ASP A 1 198 ? -10.919 9.111 39.745 1.00 64.44 198 ASP A N 1
ATOM 1622 C CA . ASP A 1 198 ? -9.753 9.924 40.121 1.00 64.44 198 ASP A CA 1
ATOM 1623 C C . ASP A 1 198 ? -10.096 11.057 41.118 1.00 64.44 198 ASP A C 1
ATOM 1625 O O . ASP A 1 198 ? -9.197 11.703 41.650 1.00 64.44 198 ASP A O 1
ATOM 1629 N N . SER A 1 199 ? -11.385 11.322 41.380 1.00 56.88 199 SER A N 1
ATOM 1630 C CA . SER A 1 199 ? -11.867 12.399 42.271 1.00 56.88 199 SER A CA 1
ATOM 1631 C C . SER A 1 199 ? -12.389 11.927 43.637 1.00 56.88 199 SER A C 1
ATOM 1633 O O . SER A 1 199 ? -12.990 12.712 44.369 1.00 56.88 199 SER A O 1
ATOM 1635 N N . LEU A 1 200 ? -12.121 10.675 44.016 1.00 43.25 200 LEU A N 1
ATOM 1636 C CA . LEU A 1 200 ? -12.275 10.185 45.389 1.00 43.25 200 LEU A CA 1
ATOM 1637 C C . LEU A 1 200 ? -10.913 10.260 46.102 1.00 43.25 200 LEU A C 1
ATOM 1639 O O . LEU A 1 200 ? -10.087 9.374 45.884 1.00 43.25 200 LEU A O 1
ATOM 1643 N N . PRO A 1 201 ? -10.635 11.297 46.917 1.00 47.16 201 PRO A N 1
ATOM 1644 C CA . PRO A 1 201 ? -9.558 11.207 47.893 1.00 47.16 201 PRO A CA 1
ATOM 1645 C C . PRO A 1 201 ? -9.957 10.193 48.977 1.00 47.16 201 PRO A C 1
ATOM 1647 O O . PRO A 1 201 ? -11.128 10.139 49.367 1.00 47.16 201 PRO A O 1
ATOM 1650 N N . GLU A 1 202 ? -8.990 9.381 49.412 1.00 41.41 202 GLU A N 1
ATOM 1651 C CA . GLU A 1 202 ? -9.074 8.610 50.664 1.00 41.41 202 GLU A CA 1
ATOM 1652 C C . GLU A 1 202 ? -9.372 9.511 51.871 1.00 41.41 202 GLU A C 1
ATOM 1654 O O . GLU A 1 202 ? -8.868 10.661 51.899 1.00 41.41 202 GLU A O 1
#

Solvent-accessible surface area (backbone atoms only — not comparable to full-atom values): 12088 Å² total; per-residue (Å²): 132,83,57,97,81,66,58,90,81,67,73,59,44,57,64,67,54,45,48,28,33,65,72,72,74,40,73,73,66,48,85,94,44,22,79,45,47,51,74,59,92,64,33,95,76,33,63,54,38,54,50,26,50,50,51,50,44,53,48,53,60,62,44,44,76,72,67,70,61,87,72,82,80,76,54,67,68,58,49,45,53,54,52,52,50,51,48,51,54,50,47,55,52,47,68,71,67,47,82,53,92,46,55,68,52,53,50,49,49,48,52,48,21,48,50,53,43,49,52,50,52,53,45,43,54,53,59,66,66,45,85,86,55,51,74,67,56,49,51,51,45,51,51,50,48,54,52,46,66,75,37,42,53,78,65,43,83,68,98,83,65,90,54,96,66,75,82,87,61,97,66,65,72,70,60,55,55,56,53,52,49,53,55,46,56,48,48,52,51,48,50,51,50,50,53,60,64,73,67,62,79,131

Sequence (202 aa):
MTRINDFQKYVPVDSAIARAYEEFKGPGPEGAIKHQFFFGQGWSNSRWNREVVSNLVTQVIDQQATFRIPGDCLPSEVIKICLQDHLKQAHASWQLDKPRVHASEKLKVNQRKFKKHRERLDTVNELLKNPRLSTTDRAKWKFAKEVLIKLGTDGQSSEHTDSDLALVTYEPFYRRRIVGQILRELDEETIARKLRNDSLPE

Secondary structure (DSSP, 8-state):
---TT-GGG--PPPHHHHHHHHTTSS--S-GGGTT----STTGGG-HHHHHHHHHHHHHHHHHHHHHT-SSPPPPHHHHHHHHHHHHHHHHHHHHHHS--TTHHHHHHHHHHHHHHHHHHHHHHHHHHH-TT--HHHHHHHHHHHHHHHHHTTTTPPPS----SS----SS-HHHHHHHHHHHHHHHHHHHHHHHHHHT---

Nearest PDB structures (foldseek):
  4hr1-assembly1_A  TM=3.948E-01  e=9.735E+00  Pyrococcus abyssi virus 1

Radius of gyration: 26.64 Å; Cα contacts (8 Å, |Δi|>4): 116; chains: 1; bounding box: 61×36×84 Å

Foldseek 3Di:
DQDPQNCLPQDADDPVQLVCVQVVNHDACDDPRLQHADLDPPRLPGPRVVSNLVSVLVVQVVCCVVVVDPDDDDPSVVSSVVVSVVVVSNSVSCVVNPPPPCPVVVVVLLVVLQVLLVLLLVLLVVLCVDPPDDPVVNVLSVVLNVVSVVCPSVPDDDPPPPPPPPPPDPDDPVVCVSNVVSSVVSVVSSVVVVVVVVPDDD

pLDDT: mean 72.98, std 16.58, range [31.17, 91.94]

Mean predicted aligned error: 17.66 Å